Protein AF-A0A972LEG8-F1 (afdb_monomer_lite)

pLDDT: mean 88.41, std 12.07, range [41.72, 98.56]

Radius of gyration: 35.59 Å; chains: 1; bounding box: 112×46×93 Å

Secondary structure (DSSP, 8-state):
--TT-----EEEE-TTS-EEEEETTEE-GGG--SHHHHHHHHHHHHHIIIIIHHHHHHHHHHHHHHHHHHHTSB-TTS--S--SBPPP--EEEEE-SSEEEEEEEES-TTT-----EEEEESSSSEEEEEETTTTEEEEEEE--TT-EEEETTEEEEEEESSS---TT-EEEEESSTTTTTT--B---SGGG---BSSGGGTTT--HHHHHHHHHHHS-BGGGTB-HHHHHHHHHHHHHHHHHHHHHHHHHHHHHHHHHHHHHHHHHS--HHHHHHHHHHHHHHHHHHHHHHHHHHHHHHHHHT-

Sequence (305 aa):
MDGERFKTLNTRVNSDGSVAVMYNNENIGLRLNRGRLAGLISSYNEIGDTVLKSLRKTIASLIKETNLQHQQGYGLDGNTGRDFFGGLDIYSVDYSDGASITSATITDLTQINLHEYEIRFTSSTDYEIYDMDTDSVIASGTYAPGGTIGFDGIEIVIDNDGGGPAKGDRFFISPIHNAIKNFSLNVSSTDEIAAASDSSSLPGDNTNALRIVDLYQNDVADLGGSYNDFYNAIISASGSMSRASKDKMDFEDKLLDEMKLRRESVSGVNLDEEAANLVRFQKAYEAGARLIKLTDELLEVIINL

Foldseek 3Di:
DPPPDDFDWDWDQDLLRQIFTDGPNDGCLVVCCDDDVVVVSVVRVLCSVFLVLLVLLLLLLLQLVQQVLQQLFAFLVRDHHDRFKDHFDKDKDWQFPWKDWPDKDQQDSVLALQFKWKWAAQALFKTFIATPVVRDTPDIDTDDAQDWDDDSRMTIHMHTPHHGGGHGIMMIIGRRNCSVVRIGGPDDDRRSRRQANDSVCPPPHRPSVVVSVVLQVFQDPSSRTHSVVSVVSSVVSVVVVVVVVVVVVVVVVVVVVVVVVVCCVVVPDPVVVVVVVVVVVVVVVVVVVVVVVVVVVVVVVVVVD

Structure (mmCIF, N/CA/C/O backbone):
data_AF-A0A972LEG8-F1
#
_entry.id   AF-A0A972LEG8-F1
#
loop_
_atom_site.group_PDB
_atom_site.id
_atom_site.type_symbol
_atom_site.label_atom_id
_atom_site.label_alt_id
_atom_site.label_comp_id
_atom_site.label_asym_id
_atom_site.label_entity_id
_atom_site.label_seq_id
_atom_site.pdbx_PDB_ins_code
_atom_site.Cartn_x
_atom_site.Cartn_y
_atom_site.Cartn_z
_atom_site.occupancy
_atom_site.B_iso_or_equiv
_atom_site.auth_seq_id
_atom_site.auth_comp_id
_atom_site.auth_asym_id
_atom_site.auth_atom_id
_atom_site.pdbx_PDB_model_num
ATOM 1 N N . MET A 1 1 ? -42.504 2.756 22.912 1.00 41.72 1 MET A N 1
ATOM 2 C CA . MET A 1 1 ? -41.900 2.899 21.573 1.00 41.72 1 MET A CA 1
ATOM 3 C C . MET A 1 1 ? -42.159 1.589 20.869 1.00 41.72 1 MET A C 1
ATOM 5 O O . MET A 1 1 ? -41.527 0.602 21.218 1.00 41.72 1 MET A O 1
ATOM 9 N N . ASP A 1 2 ? -43.162 1.567 19.998 1.00 42.00 2 ASP A N 1
ATOM 10 C CA . ASP A 1 2 ? -43.570 0.360 19.284 1.00 42.00 2 ASP A CA 1
ATOM 11 C C . ASP A 1 2 ? -42.464 -0.051 18.311 1.00 42.00 2 ASP A C 1
ATOM 13 O O . ASP A 1 2 ? -41.992 0.756 17.506 1.00 42.00 2 ASP A O 1
ATOM 17 N N . GLY A 1 3 ? -42.005 -1.296 18.439 1.00 48.12 3 GLY A N 1
ATOM 18 C CA . GLY A 1 3 ? -40.849 -1.873 17.747 1.00 48.12 3 GLY A CA 1
ATOM 19 C C . GLY A 1 3 ? -41.012 -2.073 16.236 1.00 48.12 3 GLY A C 1
ATOM 20 O O . GLY A 1 3 ? -40.327 -2.916 15.670 1.00 48.12 3 GLY A O 1
ATOM 21 N N . GLU A 1 4 ? -41.889 -1.317 15.573 1.00 50.66 4 GLU A N 1
ATOM 22 C CA . GLU A 1 4 ? -42.191 -1.445 14.138 1.00 50.66 4 GLU A CA 1
ATOM 23 C C . GLU A 1 4 ? -41.392 -0.490 13.236 1.00 50.66 4 GLU A C 1
ATOM 25 O O . GLU A 1 4 ? -41.516 -0.527 12.015 1.00 50.66 4 GLU A O 1
ATOM 30 N N . ARG A 1 5 ? -40.527 0.362 13.801 1.00 52.38 5 ARG A N 1
ATOM 31 C CA . ARG A 1 5 ? -39.613 1.211 13.019 1.00 52.38 5 ARG A CA 1
ATOM 32 C C . ARG A 1 5 ? -38.178 0.720 13.148 1.00 52.38 5 ARG A C 1
ATOM 34 O O . ARG A 1 5 ? -37.391 1.292 13.899 1.00 52.38 5 ARG A O 1
ATOM 41 N N . PHE A 1 6 ? -37.824 -0.311 12.388 1.00 53.84 6 PHE A N 1
ATOM 42 C CA . PHE A 1 6 ? -36.418 -0.599 12.121 1.00 53.84 6 PHE A CA 1
ATOM 43 C C . PHE A 1 6 ? -35.940 0.310 10.985 1.00 53.84 6 PHE A C 1
ATOM 45 O O . PHE A 1 6 ? -36.595 0.452 9.954 1.00 53.84 6 PHE A O 1
ATOM 52 N N . LYS A 1 7 ? -34.810 0.979 11.195 1.00 62.59 7 LYS A N 1
ATOM 53 C CA . LYS A 1 7 ? -34.104 1.706 10.142 1.00 62.59 7 LYS A CA 1
ATOM 54 C C . LYS A 1 7 ? -32.840 0.932 9.824 1.00 62.59 7 LYS A C 1
ATOM 56 O O . LYS A 1 7 ? -32.079 0.614 10.736 1.00 62.59 7 LYS A O 1
ATOM 61 N N . THR A 1 8 ? -32.651 0.608 8.554 1.00 64.06 8 THR A N 1
ATOM 62 C CA . THR A 1 8 ? -31.524 -0.202 8.100 1.00 64.06 8 THR A CA 1
ATOM 63 C C . THR A 1 8 ? -30.222 0.567 8.298 1.00 64.06 8 THR A C 1
ATOM 65 O O . THR A 1 8 ? -30.080 1.698 7.832 1.00 64.06 8 THR A O 1
ATOM 68 N N . LEU A 1 9 ? -29.289 -0.046 9.021 1.00 71.69 9 LEU A N 1
ATOM 69 C CA . LEU A 1 9 ? -27.894 0.367 9.028 1.00 71.69 9 LEU A CA 1
ATOM 70 C C . LEU A 1 9 ? -27.244 -0.191 7.767 1.00 71.69 9 LEU A C 1
ATOM 72 O O . LEU A 1 9 ? -27.366 -1.385 7.501 1.00 71.69 9 LEU A O 1
ATOM 76 N N . ASN A 1 10 ? -26.550 0.663 7.025 1.00 68.75 10 ASN A N 1
ATOM 77 C CA . ASN A 1 10 ? -25.771 0.249 5.864 1.00 68.75 10 ASN A CA 1
ATOM 78 C C . ASN A 1 10 ? -24.283 0.411 6.166 1.00 68.75 10 ASN A C 1
ATOM 80 O O . ASN A 1 10 ? -23.903 1.102 7.108 1.00 68.75 10 ASN A O 1
ATOM 84 N N . THR A 1 11 ? -23.430 -0.216 5.371 1.00 68.06 11 THR A N 1
ATOM 85 C CA . THR A 1 11 ? -21.976 -0.084 5.476 1.00 68.06 11 THR A CA 1
ATOM 86 C C . THR A 1 11 ? -21.423 0.613 4.241 1.00 68.06 11 THR A C 1
ATOM 88 O O . THR A 1 11 ? -21.891 0.349 3.135 1.00 68.06 11 THR A O 1
ATOM 91 N N . ARG A 1 12 ? -20.427 1.481 4.416 1.00 67.56 12 ARG A N 1
ATOM 92 C CA . ARG A 1 12 ? -19.662 2.111 3.334 1.00 67.56 12 ARG A CA 1
ATOM 93 C C . ARG A 1 12 ? -18.180 1.928 3.621 1.00 67.56 12 ARG A C 1
ATOM 95 O O . ARG A 1 12 ? -17.772 2.094 4.759 1.00 67.56 12 ARG A O 1
ATOM 102 N N . VAL A 1 13 ? -17.384 1.583 2.623 1.00 56.56 13 VAL A N 1
ATOM 103 C CA . VAL A 1 13 ? -15.925 1.525 2.781 1.00 56.56 13 VAL A CA 1
ATOM 104 C C . VAL A 1 13 ? -15.389 2.967 2.829 1.00 56.56 13 VAL A C 1
ATOM 106 O O . VAL A 1 13 ? -15.874 3.812 2.083 1.00 56.56 13 VAL A O 1
ATOM 109 N N . ASN A 1 14 ? -14.505 3.282 3.772 1.00 57.62 14 ASN A N 1
ATOM 110 C CA . ASN A 1 14 ? -13.816 4.567 3.918 1.00 57.62 14 ASN A CA 1
ATOM 111 C C . ASN A 1 14 ? -12.526 4.575 3.103 1.00 57.62 14 ASN A C 1
ATOM 113 O O . ASN A 1 14 ? -12.069 3.519 2.672 1.00 57.62 14 ASN A O 1
ATOM 117 N N . SER A 1 15 ? -11.924 5.760 2.956 1.00 44.78 15 SER A N 1
ATOM 118 C CA . SER A 1 15 ? -10.707 6.004 2.174 1.00 44.78 15 SER A CA 1
ATOM 119 C C . SER A 1 15 ? -9.567 5.033 2.465 1.00 44.78 15 SER A C 1
ATOM 121 O O . SER A 1 15 ? -8.895 4.646 1.535 1.00 44.78 15 SER A O 1
ATOM 123 N N . ASP A 1 16 ? -9.415 4.541 3.686 1.00 49.84 16 ASP A N 1
ATOM 124 C CA . ASP A 1 16 ? -8.401 3.559 4.109 1.00 49.84 16 ASP A CA 1
ATOM 125 C C . ASP A 1 16 ? -8.804 2.073 3.915 1.00 49.84 16 ASP A C 1
ATOM 127 O O . ASP A 1 16 ? -8.073 1.154 4.285 1.00 49.84 16 ASP A O 1
ATOM 131 N N . GLY A 1 17 ? -9.985 1.791 3.358 1.00 49.25 17 GLY A N 1
ATOM 132 C CA . GLY A 1 17 ? -10.543 0.439 3.273 1.00 49.25 17 GLY A CA 1
ATOM 133 C C . GLY A 1 17 ? -11.285 -0.027 4.535 1.00 49.25 17 GLY A C 1
ATOM 134 O O . GLY A 1 17 ? -11.809 -1.147 4.562 1.00 49.25 17 GLY A O 1
ATOM 135 N N . SER A 1 18 ? -11.377 0.806 5.576 1.00 59.56 18 SER A N 1
ATOM 136 C CA . SER A 1 18 ? -12.171 0.517 6.772 1.00 59.56 18 SER A CA 1
ATOM 137 C C . SER A 1 18 ? -13.671 0.604 6.481 1.00 59.56 18 SER A C 1
ATOM 139 O O . SER A 1 18 ? -14.111 1.290 5.565 1.00 59.56 18 SER A O 1
ATOM 141 N N . VAL A 1 19 ? -14.508 -0.096 7.247 1.00 62.16 19 VAL A N 1
ATOM 142 C CA . VAL A 1 19 ? -15.961 -0.088 7.021 1.00 62.16 19 VAL A CA 1
ATOM 143 C C . VAL A 1 19 ? -16.625 0.942 7.935 1.00 62.16 19 VAL A C 1
ATOM 145 O O . VAL A 1 19 ? -16.758 0.736 9.140 1.00 62.16 19 VAL A O 1
ATOM 148 N N . ALA A 1 20 ? -17.103 2.046 7.365 1.00 67.94 20 ALA A N 1
ATOM 149 C CA . ALA A 1 20 ? -18.019 2.962 8.029 1.00 67.94 20 ALA A CA 1
ATOM 150 C C . ALA A 1 20 ? -19.424 2.377 8.132 1.00 67.94 20 ALA A C 1
ATOM 152 O O . ALA A 1 20 ? -19.992 1.858 7.172 1.00 67.94 20 ALA A O 1
ATOM 153 N N . VAL A 1 21 ? -20.029 2.554 9.302 1.00 73.62 21 VAL A N 1
ATOM 154 C CA . VAL A 1 21 ? -21.454 2.303 9.502 1.00 73.62 21 VAL A CA 1
ATOM 155 C C . VAL A 1 21 ? -22.220 3.580 9.183 1.00 73.62 21 VAL A C 1
ATOM 157 O O . VAL A 1 21 ? -21.960 4.637 9.758 1.00 73.62 21 VAL A O 1
ATOM 160 N N . MET A 1 22 ? -23.180 3.466 8.276 1.00 75.50 22 MET A N 1
ATOM 161 C CA . MET A 1 22 ? -23.988 4.553 7.746 1.00 75.50 22 MET A CA 1
ATOM 162 C C . MET A 1 22 ? -25.419 4.479 8.284 1.00 75.50 22 MET A C 1
ATOM 164 O O . MET A 1 22 ? -26.045 3.416 8.309 1.00 75.50 22 MET A O 1
ATOM 168 N N . TYR A 1 23 ? -25.963 5.637 8.650 1.00 77.06 23 TYR A N 1
ATOM 169 C CA . TYR A 1 23 ? -27.371 5.835 8.985 1.00 77.06 23 TYR A CA 1
ATOM 170 C C . TYR A 1 23 ? -27.867 7.101 8.287 1.00 77.06 23 TYR A C 1
ATOM 172 O O . TYR A 1 23 ? -27.293 8.166 8.483 1.00 77.06 23 TYR A O 1
ATOM 180 N N . ASN A 1 24 ? -28.922 7.002 7.467 1.00 75.69 24 ASN A N 1
ATOM 181 C CA . ASN A 1 24 ? -29.433 8.124 6.663 1.00 75.69 24 ASN A CA 1
ATOM 182 C C . ASN A 1 24 ? -28.336 8.835 5.828 1.00 75.69 24 ASN A C 1
ATOM 184 O O . ASN A 1 24 ? -28.294 10.059 5.786 1.00 75.69 24 ASN A O 1
ATOM 188 N N . ASN A 1 25 ? -27.432 8.077 5.195 1.00 67.88 25 ASN A N 1
ATOM 189 C CA . ASN A 1 25 ? -26.250 8.592 4.481 1.00 67.88 25 ASN A CA 1
ATOM 190 C C . ASN A 1 25 ? -25.236 9.385 5.333 1.00 67.88 25 ASN A C 1
ATOM 192 O O . ASN A 1 25 ? -24.259 9.893 4.791 1.00 67.88 25 ASN A O 1
ATOM 196 N N . GLU A 1 26 ? -25.378 9.418 6.659 1.00 68.88 26 GLU A N 1
ATOM 197 C CA . GLU A 1 26 ? -24.351 9.932 7.566 1.00 68.88 26 GLU A CA 1
ATOM 198 C C . GLU A 1 26 ? -23.497 8.787 8.114 1.00 68.88 26 GLU A C 1
ATOM 200 O O . GLU A 1 26 ? -24.022 7.756 8.543 1.00 68.88 26 GLU A O 1
ATOM 205 N N . ASN A 1 27 ? -22.177 8.980 8.153 1.00 69.62 27 ASN A N 1
ATOM 206 C CA . ASN A 1 27 ? -21.285 8.075 8.868 1.00 69.62 27 ASN A CA 1
ATOM 207 C C . AS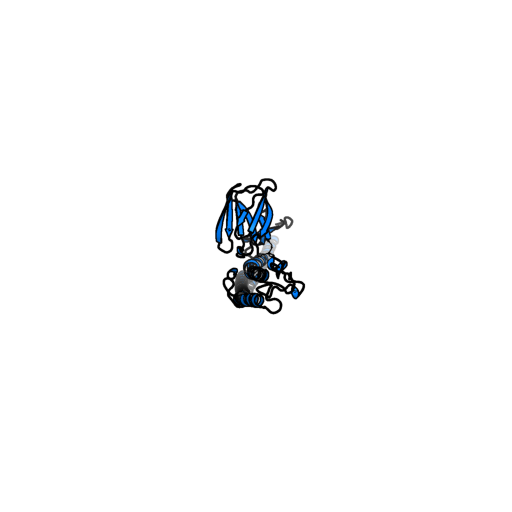N A 1 27 ? -21.515 8.240 10.375 1.00 69.62 27 ASN A C 1
ATOM 209 O O . ASN A 1 27 ? -21.247 9.294 10.954 1.00 69.62 27 ASN A O 1
ATOM 213 N N . ILE A 1 28 ? -22.014 7.184 11.013 1.00 71.50 28 ILE A N 1
ATOM 214 C CA . ILE A 1 28 ? -22.237 7.138 12.457 1.00 71.50 28 ILE A CA 1
ATOM 215 C C . ILE A 1 28 ? -21.174 6.325 13.192 1.00 71.50 28 ILE A C 1
ATOM 217 O O . ILE A 1 28 ? -21.276 6.194 14.407 1.00 71.50 28 ILE A O 1
ATOM 221 N N . GLY A 1 29 ? -20.144 5.816 12.509 1.00 63.59 29 GLY A N 1
ATOM 222 C CA . GLY A 1 29 ? -19.055 5.048 13.122 1.00 63.59 29 GLY A CA 1
ATOM 223 C C . GLY A 1 29 ? -18.423 5.773 14.314 1.00 63.59 29 GLY A C 1
ATOM 224 O O . GLY A 1 29 ? -18.293 5.195 15.385 1.00 63.59 29 GLY A O 1
ATOM 225 N N . LEU A 1 30 ? -18.180 7.083 14.190 1.00 58.19 30 LEU A N 1
ATOM 226 C CA . LEU A 1 30 ? -17.658 7.928 15.279 1.00 58.19 30 LEU A CA 1
ATOM 227 C C . LEU A 1 30 ? -18.666 8.175 16.418 1.00 58.19 30 LEU A C 1
ATOM 229 O O . LEU A 1 30 ? -18.289 8.552 17.527 1.00 58.19 30 LEU A O 1
ATOM 233 N N . ARG A 1 31 ? -19.964 7.979 16.156 1.00 67.75 31 ARG A N 1
ATOM 234 C CA . ARG A 1 31 ? -21.054 8.111 17.140 1.00 67.75 31 ARG A CA 1
ATOM 235 C C . ARG A 1 31 ? -21.341 6.779 17.840 1.00 67.75 31 ARG A C 1
ATOM 237 O O . ARG A 1 31 ? -21.913 6.772 18.929 1.00 67.75 31 ARG A O 1
ATOM 244 N N . LEU A 1 32 ? -20.923 5.664 17.241 1.00 70.25 32 LEU A N 1
ATOM 245 C CA . LEU A 1 32 ? -20.932 4.327 17.823 1.00 70.25 32 LEU A CA 1
ATOM 246 C C . LEU A 1 32 ? -19.671 4.148 18.673 1.00 70.25 32 LEU A C 1
ATOM 248 O O . LEU A 1 32 ? -18.731 3.470 18.286 1.00 70.25 32 LEU A O 1
ATOM 252 N N . ASN A 1 33 ? -19.654 4.771 19.850 1.00 70.31 33 ASN A N 1
ATOM 253 C CA . ASN A 1 33 ? -18.511 4.737 20.769 1.00 70.31 33 ASN A CA 1
ATOM 254 C C . ASN A 1 33 ? -18.683 3.755 21.941 1.00 70.31 33 ASN A C 1
ATOM 256 O O . ASN A 1 33 ? -17.833 3.696 22.828 1.00 70.31 33 ASN A O 1
ATOM 260 N N . ARG A 1 34 ? -19.794 3.009 21.985 1.00 71.88 34 ARG A N 1
ATOM 261 C CA . ARG A 1 34 ? -20.147 2.111 23.094 1.00 71.88 34 ARG A CA 1
ATOM 262 C C . ARG A 1 34 ? -20.746 0.796 22.613 1.00 71.88 34 ARG A C 1
ATOM 264 O O . ARG A 1 34 ? -21.349 0.707 21.544 1.00 71.88 34 ARG A O 1
ATOM 271 N N . GLY A 1 35 ? -20.636 -0.210 23.475 1.00 79.81 35 GLY A N 1
ATOM 272 C CA . GLY A 1 35 ? -21.187 -1.538 23.247 1.00 79.81 35 GLY A CA 1
ATOM 273 C C . GLY A 1 35 ? -20.361 -2.378 22.275 1.00 79.81 35 GLY A C 1
ATOM 274 O O . GLY A 1 35 ? -19.331 -1.960 21.748 1.00 79.81 35 GLY A O 1
ATOM 275 N N . ARG A 1 36 ? -20.835 -3.602 22.037 1.00 80.25 36 ARG A N 1
ATOM 276 C CA . ARG A 1 36 ? -20.106 -4.619 21.268 1.00 80.25 36 ARG A CA 1
ATOM 277 C C . ARG A 1 36 ? -19.810 -4.199 19.825 1.00 80.25 36 ARG A C 1
ATOM 279 O O . ARG A 1 36 ? -18.741 -4.513 19.323 1.00 80.25 36 ARG A O 1
ATOM 286 N N . LEU A 1 37 ? -20.732 -3.492 19.170 1.00 78.44 37 LEU A N 1
ATOM 287 C CA . LEU A 1 37 ? -20.553 -3.045 17.784 1.00 78.44 37 LEU A CA 1
ATOM 288 C C . LEU A 1 37 ? -19.406 -2.033 17.658 1.00 78.44 37 LEU A C 1
ATOM 290 O O . LEU A 1 37 ? -18.557 -2.191 16.791 1.00 78.44 37 LEU A O 1
ATOM 294 N N . ALA A 1 38 ? -19.346 -1.049 18.560 1.00 78.44 38 ALA A N 1
ATOM 295 C CA . ALA A 1 38 ? -18.249 -0.086 18.622 1.00 78.44 38 ALA A CA 1
ATOM 296 C C . ALA A 1 38 ? -16.897 -0.774 18.854 1.00 78.44 38 ALA A C 1
ATOM 298 O O . ALA A 1 38 ? -15.921 -0.461 18.180 1.00 78.44 38 ALA A O 1
ATOM 299 N N . GLY A 1 39 ? -16.858 -1.749 19.771 1.00 80.25 39 GLY A N 1
ATOM 300 C CA . GLY A 1 39 ? -15.659 -2.548 20.030 1.00 80.25 39 GLY A CA 1
ATOM 301 C C . GLY A 1 39 ? -15.188 -3.316 18.793 1.00 80.25 39 GLY A C 1
ATOM 302 O O . GLY A 1 39 ? -14.015 -3.251 18.454 1.00 80.25 39 GLY A O 1
ATOM 303 N N . LEU A 1 40 ? -16.106 -3.975 18.077 1.00 81.19 40 LEU A N 1
ATOM 304 C CA . LEU A 1 40 ? -15.779 -4.710 16.850 1.00 81.19 40 LEU A CA 1
ATOM 305 C C . LEU A 1 40 ? -15.250 -3.797 15.738 1.00 81.19 40 LEU A C 1
ATOM 307 O O . LEU A 1 40 ? -14.271 -4.155 15.092 1.00 81.19 40 LEU A O 1
ATOM 311 N N . ILE A 1 41 ? -15.867 -2.629 15.531 1.00 78.12 41 ILE A N 1
ATOM 312 C CA . ILE A 1 41 ? -15.409 -1.647 14.534 1.00 78.12 41 ILE A CA 1
ATOM 313 C C . ILE A 1 41 ? -14.018 -1.128 14.906 1.00 78.12 41 ILE A C 1
ATOM 315 O O . ILE A 1 41 ? -13.131 -1.106 14.061 1.00 78.12 41 ILE A O 1
ATOM 319 N N . SER A 1 42 ? -13.810 -0.769 16.177 1.00 80.00 42 SER A N 1
ATOM 320 C CA . SER A 1 42 ? -12.510 -0.304 16.668 1.00 80.00 42 SER A CA 1
ATOM 321 C C . SER A 1 42 ? -11.424 -1.353 16.449 1.00 80.00 42 SER A C 1
ATOM 323 O O . SER A 1 42 ? -10.374 -1.020 15.918 1.00 80.00 42 SER A O 1
ATOM 325 N N . SER A 1 43 ? -11.679 -2.617 16.807 1.00 83.12 43 SER A N 1
ATOM 326 C CA . SER A 1 43 ? -10.710 -3.696 16.602 1.00 83.12 43 SER A CA 1
ATOM 327 C C . SER A 1 43 ? -10.440 -3.960 15.123 1.00 83.12 43 SER A C 1
ATOM 329 O O . SER A 1 43 ? -9.296 -4.188 14.754 1.00 83.12 43 SER A O 1
ATOM 331 N N . TYR A 1 44 ? -11.472 -3.933 14.275 1.00 81.56 44 TYR A N 1
ATOM 332 C CA . TYR A 1 44 ? -11.308 -4.129 12.834 1.00 81.56 44 TYR A CA 1
ATOM 333 C C . TYR A 1 44 ? -10.416 -3.047 12.215 1.00 81.56 44 TYR A C 1
ATOM 335 O O . TYR A 1 44 ? -9.475 -3.383 11.499 1.00 81.56 44 TYR A O 1
ATOM 343 N N . ASN A 1 45 ? -10.673 -1.775 12.535 1.00 80.62 45 ASN A N 1
ATOM 344 C CA . ASN A 1 45 ? -9.884 -0.654 12.027 1.00 80.62 45 ASN A CA 1
ATOM 345 C C . ASN A 1 45 ? -8.453 -0.697 12.570 1.00 80.62 45 ASN A C 1
ATOM 347 O O . ASN A 1 45 ? -7.510 -0.666 11.796 1.00 80.62 45 ASN A O 1
ATOM 351 N N . GLU A 1 46 ? -8.278 -0.876 13.882 1.00 82.38 46 GLU A N 1
ATOM 352 C CA . GLU A 1 46 ? -6.948 -0.902 14.500 1.00 82.38 46 GLU A CA 1
ATOM 353 C C . GLU A 1 46 ? -6.077 -2.027 13.921 1.00 82.38 46 GLU A C 1
ATOM 355 O O . GLU A 1 46 ? -4.928 -1.784 13.554 1.00 82.38 46 GLU A O 1
ATOM 360 N N . ILE A 1 47 ? -6.635 -3.233 13.741 1.00 85.62 47 ILE A N 1
ATOM 361 C CA . ILE A 1 47 ? -5.940 -4.352 13.082 1.00 85.62 47 ILE A CA 1
ATOM 362 C C . ILE A 1 47 ? -5.605 -4.018 11.624 1.00 85.62 47 ILE A C 1
ATOM 364 O O . ILE A 1 47 ? -4.504 -4.336 11.165 1.00 85.62 47 ILE A O 1
ATOM 368 N N . GLY A 1 48 ? -6.553 -3.421 10.898 1.00 84.19 48 GLY A N 1
ATOM 369 C CA . GLY A 1 48 ? -6.387 -3.017 9.505 1.00 84.19 48 GLY A CA 1
ATOM 370 C C . GLY A 1 48 ? -5.238 -2.026 9.323 1.00 84.19 48 GLY A C 1
ATOM 371 O O . GLY A 1 48 ? -4.311 -2.291 8.555 1.00 84.19 48 GLY A O 1
ATOM 372 N N . ASP A 1 49 ? -5.276 -0.941 10.091 1.00 82.19 49 ASP A N 1
ATOM 373 C CA . ASP A 1 49 ? -4.423 0.237 9.922 1.00 82.19 49 ASP A CA 1
ATOM 374 C C . ASP A 1 49 ? -3.010 0.034 10.478 1.00 82.19 49 ASP A C 1
ATOM 376 O O . ASP A 1 49 ? -2.071 0.700 10.046 1.00 82.19 49 ASP A O 1
ATOM 380 N N . THR A 1 50 ? -2.827 -0.904 11.417 1.00 85.69 50 THR A N 1
ATOM 381 C CA . THR A 1 50 ? -1.498 -1.241 11.950 1.00 85.69 50 THR A CA 1
ATOM 382 C C . THR A 1 50 ? -0.985 -2.563 11.401 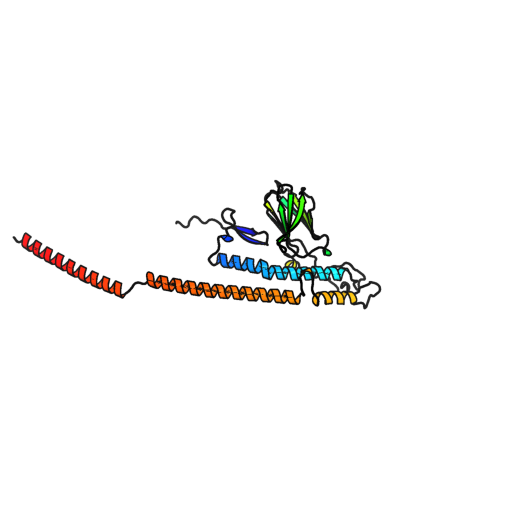1.00 85.69 50 THR A C 1
ATOM 384 O O . THR A 1 50 ? -0.159 -2.584 10.489 1.00 85.69 50 THR A O 1
ATOM 387 N N . VAL A 1 51 ? -1.452 -3.681 11.958 1.00 89.69 51 VAL A N 1
ATOM 388 C CA . VAL A 1 51 ? -0.883 -5.016 11.729 1.00 89.69 51 VAL A CA 1
ATOM 389 C C . VAL A 1 51 ? -0.991 -5.423 10.261 1.00 89.69 51 VAL A C 1
ATOM 391 O O . VAL A 1 51 ? -0.005 -5.868 9.670 1.00 89.69 51 VAL A O 1
ATOM 394 N N . LEU A 1 52 ? -2.171 -5.261 9.657 1.00 90.69 52 LEU A N 1
ATOM 395 C CA . LEU A 1 52 ? -2.400 -5.683 8.279 1.00 90.69 52 LEU A CA 1
ATOM 396 C C . LEU A 1 52 ? -1.726 -4.745 7.272 1.00 90.69 52 LEU A C 1
ATOM 398 O O . LEU A 1 52 ? -1.090 -5.245 6.343 1.00 90.69 52 LEU A O 1
ATOM 402 N N . LYS A 1 53 ? -1.815 -3.419 7.456 1.00 91.06 53 LYS A N 1
ATOM 403 C CA . LYS A 1 53 ? -1.082 -2.443 6.629 1.00 91.06 53 LYS A CA 1
ATOM 404 C C . LYS A 1 53 ? 0.421 -2.708 6.674 1.00 91.06 53 LYS A C 1
ATOM 406 O O . LYS A 1 53 ? 1.069 -2.748 5.631 1.00 91.06 53 LYS A O 1
ATOM 411 N N . SER A 1 54 ? 0.948 -2.999 7.861 1.00 92.00 54 SER A N 1
ATOM 412 C CA . SER A 1 54 ? 2.354 -3.356 8.031 1.00 92.00 54 SER A CA 1
ATOM 413 C C . SER A 1 54 ? 2.701 -4.601 7.212 1.00 92.00 54 SER A C 1
ATOM 415 O O . SER A 1 54 ? 3.575 -4.546 6.350 1.00 92.00 54 SER A O 1
ATOM 417 N N . LEU A 1 55 ? 1.978 -5.709 7.407 1.00 93.88 55 LEU A N 1
ATOM 418 C CA . LEU A 1 55 ? 2.234 -6.949 6.669 1.00 93.88 55 LEU A CA 1
ATOM 419 C C . LEU A 1 55 ? 2.134 -6.762 5.146 1.00 93.88 55 LEU A C 1
ATOM 421 O O . LEU A 1 55 ? 2.964 -7.287 4.404 1.00 93.88 55 LEU A O 1
ATOM 425 N N . ARG A 1 56 ? 1.148 -5.989 4.675 1.00 95.31 56 ARG A N 1
ATOM 426 C CA . ARG A 1 56 ? 1.006 -5.616 3.260 1.00 95.31 56 ARG A CA 1
ATOM 427 C C . ARG A 1 56 ? 2.248 -4.899 2.745 1.00 95.31 56 ARG A C 1
ATOM 429 O O . ARG A 1 56 ? 2.773 -5.304 1.714 1.00 95.31 56 ARG A O 1
ATOM 436 N N . LYS A 1 57 ? 2.748 -3.901 3.481 1.00 95.31 57 LYS A N 1
ATOM 437 C CA . LYS A 1 57 ? 3.963 -3.158 3.123 1.00 95.31 57 LYS A CA 1
ATOM 438 C C . LYS A 1 57 ? 5.198 -4.065 3.080 1.00 95.31 57 LYS A C 1
ATOM 440 O O . LYS A 1 57 ? 5.979 -3.963 2.140 1.00 95.31 57 LYS A O 1
ATOM 445 N N . THR A 1 58 ? 5.338 -5.014 4.013 1.00 94.69 58 THR A N 1
ATOM 446 C CA . THR A 1 58 ? 6.437 -6.003 3.988 1.00 94.69 58 THR A CA 1
ATOM 447 C C . THR A 1 58 ? 6.409 -6.861 2.731 1.00 94.69 58 THR A C 1
ATOM 449 O O . THR A 1 58 ? 7.431 -7.022 2.072 1.00 94.69 58 THR A O 1
ATOM 452 N N . ILE A 1 59 ? 5.243 -7.426 2.401 1.00 96.06 59 ILE A N 1
ATOM 453 C CA . ILE A 1 59 ? 5.097 -8.291 1.226 1.00 96.06 59 ILE A CA 1
ATOM 454 C C . ILE A 1 59 ? 5.258 -7.478 -0.059 1.00 96.06 59 ILE A C 1
ATOM 456 O O . ILE A 1 59 ? 5.891 -7.948 -0.998 1.00 96.06 59 ILE A O 1
ATOM 460 N N . ALA A 1 60 ? 4.758 -6.244 -0.098 1.00 97.44 60 ALA A N 1
ATOM 461 C CA . ALA A 1 60 ? 4.940 -5.377 -1.252 1.00 97.44 60 ALA A CA 1
ATOM 462 C C . ALA A 1 60 ? 6.417 -5.016 -1.476 1.00 97.44 60 ALA A C 1
ATOM 464 O O . ALA A 1 60 ? 6.894 -5.079 -2.607 1.00 97.44 60 ALA A O 1
ATOM 465 N N . SER A 1 61 ? 7.157 -4.728 -0.400 1.00 96.50 61 SER A N 1
ATOM 466 C CA . SER A 1 61 ? 8.604 -4.486 -0.445 1.00 96.50 61 SER A CA 1
ATOM 467 C C . SER A 1 61 ? 9.370 -5.725 -0.901 1.00 96.50 61 SER A C 1
ATOM 469 O O . SER A 1 61 ? 10.201 -5.638 -1.799 1.00 96.50 61 SER A O 1
ATOM 471 N N . LEU A 1 62 ? 9.001 -6.902 -0.391 1.00 95.81 62 LEU A N 1
ATOM 472 C CA . LEU A 1 62 ? 9.559 -8.178 -0.830 1.00 95.81 62 LEU A CA 1
ATOM 473 C C . LEU A 1 62 ? 9.394 -8.394 -2.340 1.00 95.81 62 LEU A C 1
ATOM 475 O O . LEU A 1 62 ? 10.360 -8.754 -3.015 1.00 95.81 62 LEU A O 1
ATOM 479 N N . ILE A 1 63 ? 8.179 -8.180 -2.859 1.00 97.38 63 ILE A N 1
ATOM 480 C CA . ILE A 1 63 ? 7.870 -8.282 -4.291 1.00 97.38 63 ILE A CA 1
ATOM 481 C C . ILE A 1 63 ? 8.721 -7.283 -5.075 1.00 97.38 63 ILE A C 1
ATOM 483 O O . ILE A 1 63 ? 9.439 -7.685 -5.989 1.00 97.38 63 ILE A O 1
ATOM 487 N N . LYS A 1 64 ? 8.663 -6.001 -4.692 1.00 97.19 64 LYS A N 1
ATOM 488 C CA . LYS A 1 64 ? 9.357 -4.900 -5.364 1.00 97.19 64 LYS A CA 1
ATOM 489 C C . LYS A 1 64 ? 10.860 -5.155 -5.446 1.00 97.19 64 LYS A C 1
ATOM 491 O O . LYS A 1 64 ? 11.402 -5.230 -6.543 1.00 97.19 64 LYS A O 1
ATOM 496 N N . GLU A 1 65 ? 11.520 -5.315 -4.304 1.00 97.00 65 GLU A N 1
ATOM 497 C CA 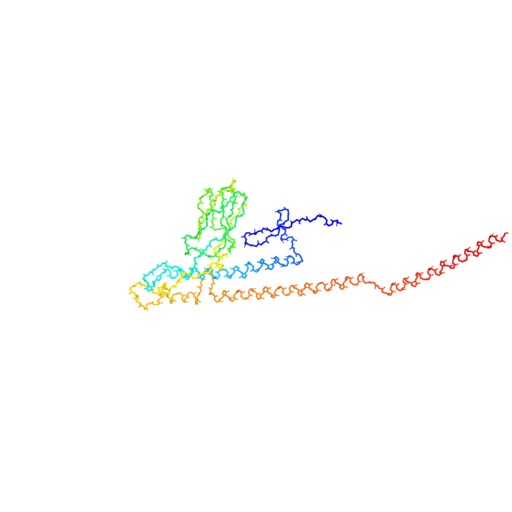. GLU A 1 65 ? 12.981 -5.392 -4.226 1.00 97.00 65 GLU A CA 1
ATOM 498 C C . GLU A 1 65 ? 13.517 -6.665 -4.888 1.00 97.00 65 GLU A C 1
ATOM 500 O O . GLU A 1 65 ? 14.498 -6.623 -5.634 1.00 97.00 65 GLU A O 1
ATOM 505 N N . THR A 1 66 ? 12.834 -7.801 -4.694 1.00 97.06 66 THR A N 1
ATOM 506 C CA . THR A 1 66 ? 13.237 -9.052 -5.350 1.00 97.06 66 THR A CA 1
ATOM 507 C C . THR A 1 66 ? 13.078 -8.945 -6.859 1.00 97.06 66 THR A C 1
ATOM 509 O O . THR A 1 66 ? 13.985 -9.349 -7.581 1.00 97.06 66 THR A O 1
ATOM 512 N N . ASN A 1 67 ? 11.969 -8.390 -7.355 1.00 97.56 67 ASN A N 1
ATOM 513 C CA . ASN A 1 67 ? 11.764 -8.224 -8.793 1.00 97.56 67 ASN A CA 1
ATOM 514 C C . ASN A 1 67 ? 12.786 -7.258 -9.392 1.00 97.56 67 ASN A C 1
ATOM 516 O O . ASN A 1 67 ? 13.443 -7.621 -10.365 1.00 97.56 67 ASN A O 1
ATOM 520 N N . LEU A 1 68 ? 13.005 -6.091 -8.777 1.00 97.12 68 LEU A N 1
ATOM 521 C CA . LEU A 1 68 ? 14.006 -5.124 -9.237 1.00 97.12 68 LEU A CA 1
ATOM 522 C C . LEU A 1 68 ? 15.412 -5.732 -9.311 1.00 97.12 68 LEU A C 1
ATOM 524 O O . LEU A 1 68 ? 16.138 -5.477 -10.273 1.00 97.12 68 LEU A O 1
ATOM 528 N N . GLN A 1 69 ? 15.809 -6.553 -8.334 1.00 97.44 69 GLN A N 1
ATOM 529 C CA . GLN A 1 69 ? 17.118 -7.208 -8.364 1.00 97.44 69 GLN A CA 1
ATOM 530 C C . GLN A 1 69 ? 17.158 -8.403 -9.327 1.00 97.44 69 GLN A C 1
ATOM 532 O O . GLN A 1 69 ? 18.158 -8.616 -10.014 1.00 97.44 69 GLN A O 1
ATOM 537 N N . HIS A 1 70 ? 16.085 -9.188 -9.414 1.00 98.06 70 HIS A N 1
ATOM 538 C CA . HIS A 1 70 ? 16.008 -10.350 -10.300 1.00 98.06 70 HIS A CA 1
ATOM 539 C C . HIS A 1 70 ? 16.013 -9.940 -11.778 1.00 98.06 70 HIS A C 1
ATOM 541 O O . HIS A 1 70 ? 16.727 -10.545 -12.576 1.00 98.06 70 HIS A O 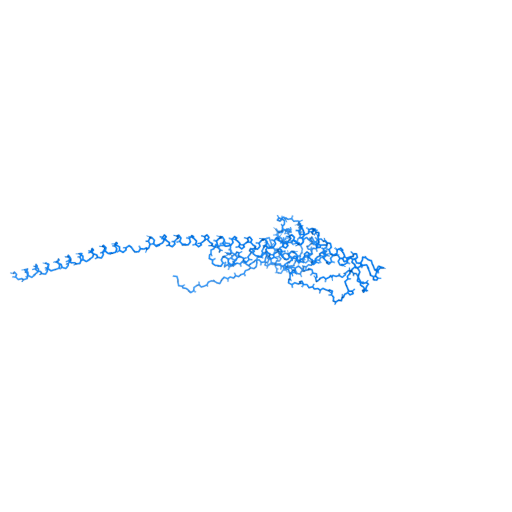1
ATOM 547 N N . GLN A 1 71 ? 15.317 -8.856 -12.133 1.00 97.69 71 GLN A N 1
ATOM 548 C CA . GLN A 1 71 ? 15.315 -8.294 -13.486 1.00 97.69 71 GLN A CA 1
ATOM 549 C C . GLN A 1 71 ? 16.717 -7.886 -13.974 1.00 97.69 71 GLN A C 1
ATOM 551 O O . GLN A 1 71 ? 16.956 -7.887 -15.178 1.00 97.69 71 GLN A O 1
ATOM 556 N N . GLN A 1 72 ? 17.650 -7.570 -13.068 1.00 97.38 72 GLN A N 1
ATOM 557 C CA . GLN A 1 72 ? 19.034 -7.205 -13.405 1.00 97.38 72 GLN A CA 1
ATOM 558 C C . GLN A 1 72 ? 19.950 -8.411 -13.674 1.00 97.38 72 GLN A C 1
ATOM 560 O O . GLN A 1 72 ? 21.085 -8.223 -14.112 1.00 97.38 72 GLN A O 1
ATOM 565 N N . GLY A 1 73 ? 19.504 -9.634 -13.373 1.00 98.00 73 GLY A N 1
ATOM 566 C CA . GLY A 1 73 ? 20.302 -10.846 -13.547 1.00 98.00 73 GLY A CA 1
ATOM 567 C C . GLY A 1 73 ? 20.016 -11.594 -14.847 1.00 98.00 73 GLY A C 1
ATOM 568 O O . GLY A 1 73 ? 19.123 -11.233 -15.615 1.00 98.00 73 GLY A O 1
ATOM 569 N N . TYR A 1 74 ? 20.737 -12.696 -15.050 1.00 98.25 74 TYR A N 1
ATOM 570 C CA . TYR A 1 74 ? 20.538 -13.628 -16.162 1.00 98.25 74 TYR A CA 1
ATOM 571 C C . TYR A 1 74 ? 20.265 -15.048 -15.659 1.00 98.25 74 TYR A C 1
ATOM 573 O O . TYR A 1 74 ? 20.957 -15.537 -14.758 1.00 98.25 74 TYR A O 1
ATOM 581 N N . GLY A 1 75 ? 19.245 -15.694 -16.232 1.00 97.31 75 GLY A N 1
ATOM 582 C CA . GLY A 1 75 ? 18.918 -17.104 -15.998 1.00 97.31 75 GLY A CA 1
ATOM 583 C C . GLY A 1 75 ? 19.800 -18.050 -16.812 1.00 97.31 75 GLY A C 1
ATOM 584 O O . GLY A 1 75 ? 20.453 -17.632 -17.766 1.00 97.31 75 GLY A O 1
ATOM 585 N N . LEU A 1 76 ? 19.807 -19.346 -16.479 1.00 97.19 76 LEU A N 1
ATOM 586 C CA . LEU A 1 76 ? 20.484 -20.376 -17.290 1.00 97.19 76 LEU A CA 1
ATOM 587 C C . LEU A 1 76 ? 19.863 -20.517 -18.688 1.00 97.19 76 LEU A C 1
ATOM 589 O O . LEU A 1 76 ? 20.528 -20.984 -19.611 1.00 97.19 76 LEU A O 1
ATOM 593 N N . ASP A 1 77 ? 18.613 -20.077 -18.847 1.00 95.44 77 ASP A N 1
ATOM 594 C CA . ASP A 1 77 ? 17.936 -19.922 -20.136 1.00 95.44 77 ASP A CA 1
ATOM 595 C C . ASP A 1 77 ? 18.490 -18.757 -20.988 1.00 95.44 77 ASP A C 1
ATOM 597 O O . ASP A 1 77 ? 18.085 -18.589 -22.139 1.00 95.44 77 ASP A O 1
ATOM 601 N N . GLY A 1 78 ? 19.421 -17.966 -20.441 1.00 94.50 78 GLY A N 1
ATOM 602 C CA . GLY A 1 78 ? 20.042 -16.806 -21.076 1.00 94.50 78 GLY A CA 1
ATOM 603 C C . GLY A 1 78 ? 19.185 -15.538 -21.053 1.00 94.50 78 GLY A C 1
ATOM 604 O O . GLY A 1 78 ? 19.625 -14.510 -21.571 1.00 94.50 78 GLY A O 1
ATOM 605 N N . ASN A 1 79 ? 17.986 -15.580 -20.463 1.00 95.38 79 ASN A N 1
ATOM 606 C CA . ASN A 1 79 ? 17.066 -14.445 -20.426 1.00 95.38 79 ASN A CA 1
ATOM 607 C C . ASN A 1 79 ? 17.323 -13.540 -19.208 1.00 95.38 79 ASN A C 1
ATOM 609 O O . ASN A 1 79 ? 17.834 -13.977 -18.177 1.00 95.38 79 ASN A O 1
ATOM 613 N N . THR A 1 80 ? 16.929 -12.271 -19.331 1.00 97.00 80 THR A N 1
ATOM 614 C CA . THR A 1 80 ? 17.013 -11.225 -18.295 1.00 97.00 80 THR A CA 1
ATOM 615 C C . THR A 1 80 ? 15.704 -10.424 -18.244 1.00 97.00 80 THR A C 1
ATOM 617 O O . THR A 1 80 ? 14.822 -10.643 -19.077 1.00 97.00 80 THR A O 1
ATOM 620 N N . GLY A 1 81 ? 15.545 -9.516 -17.276 1.00 96.38 81 GLY A N 1
ATOM 621 C CA . GLY A 1 81 ? 14.365 -8.648 -17.170 1.00 96.38 81 GLY A CA 1
ATOM 622 C C . GLY A 1 81 ? 13.079 -9.355 -16.729 1.00 96.38 81 GLY A C 1
ATOM 623 O O . GLY A 1 81 ? 11.992 -8.811 -16.900 1.00 96.38 81 GLY A O 1
ATOM 624 N N . ARG A 1 82 ? 13.177 -10.573 -16.181 1.00 95.69 82 ARG A N 1
ATOM 625 C CA . ARG A 1 82 ? 12.028 -11.348 -15.691 1.00 95.69 82 ARG A CA 1
ATOM 626 C C . ARG A 1 82 ? 11.739 -11.013 -14.227 1.00 95.69 82 ARG A C 1
ATOM 628 O O . ARG A 1 82 ? 12.658 -10.992 -13.413 1.00 95.69 82 ARG A O 1
ATOM 635 N N . ASP A 1 83 ? 10.467 -10.865 -13.881 1.00 97.50 83 ASP A N 1
ATOM 636 C CA . ASP A 1 83 ? 10.016 -10.802 -12.488 1.00 97.50 83 ASP A CA 1
ATOM 637 C C . ASP A 1 83 ? 10.092 -12.165 -11.794 1.00 97.50 83 ASP A C 1
ATOM 639 O O . ASP A 1 83 ? 9.685 -13.179 -12.367 1.00 97.50 83 ASP A O 1
ATOM 643 N N . PHE A 1 84 ? 10.558 -12.187 -10.543 1.00 97.94 84 PHE A N 1
ATOM 644 C CA . PHE A 1 84 ? 10.579 -13.400 -9.723 1.00 97.94 84 PHE A CA 1
ATOM 645 C C . PHE A 1 84 ? 9.196 -13.706 -9.133 1.00 97.94 84 PHE A C 1
ATOM 647 O O . PHE A 1 84 ? 8.720 -14.843 -9.193 1.00 97.94 84 PHE A O 1
ATOM 654 N N . PHE A 1 85 ? 8.533 -12.682 -8.596 1.00 98.25 85 PHE A N 1
ATOM 655 C CA . PHE A 1 85 ? 7.167 -12.718 -8.080 1.00 98.25 85 PHE A CA 1
ATOM 656 C C . PHE A 1 85 ? 6.199 -12.024 -9.038 1.00 98.25 85 PHE A C 1
ATOM 658 O O . PHE A 1 85 ? 6.606 -11.168 -9.817 1.00 98.25 85 PHE A O 1
ATOM 665 N N . GLY A 1 86 ? 4.905 -12.341 -8.954 1.00 97.19 86 GLY A N 1
ATOM 666 C CA . GLY A 1 86 ? 3.875 -11.530 -9.605 1.00 97.19 86 GLY A CA 1
ATOM 667 C C . GLY A 1 86 ? 4.002 -10.057 -9.194 1.00 97.19 86 GLY A C 1
ATOM 668 O O . GLY A 1 86 ? 4.264 -9.765 -8.026 1.00 97.19 86 GLY A O 1
ATOM 669 N N . GLY A 1 87 ? 3.868 -9.145 -10.159 1.00 94.94 87 GLY A N 1
ATOM 670 C CA . GLY A 1 87 ? 4.023 -7.708 -9.931 1.00 94.94 87 GLY A CA 1
ATOM 671 C C . GLY A 1 87 ? 2.964 -7.118 -8.994 1.00 94.94 87 GLY A C 1
ATOM 672 O O . GLY A 1 87 ? 1.912 -7.715 -8.757 1.00 94.94 87 GLY A O 1
ATOM 673 N N . LEU A 1 88 ? 3.251 -5.924 -8.474 1.00 97.12 88 LEU A N 1
ATOM 674 C CA . LEU A 1 88 ? 2.285 -5.147 -7.698 1.00 97.12 88 LEU A CA 1
ATOM 675 C C . LEU A 1 88 ? 1.167 -4.613 -8.602 1.00 97.12 88 LEU A C 1
ATOM 677 O O . LEU A 1 88 ? 1.403 -4.241 -9.751 1.00 97.12 88 LEU A O 1
ATOM 681 N N . ASP A 1 89 ? -0.041 -4.539 -8.056 1.00 95.44 89 ASP A N 1
ATOM 682 C CA . ASP A 1 89 ? -1.199 -3.897 -8.668 1.00 95.44 89 ASP A CA 1
ATOM 683 C C . ASP A 1 89 ? -1.689 -2.725 -7.813 1.00 95.44 89 ASP A C 1
ATOM 685 O O . ASP A 1 89 ? -1.481 -2.679 -6.598 1.00 95.44 89 ASP A O 1
ATOM 689 N N . ILE A 1 90 ? -2.365 -1.772 -8.454 1.00 97.56 90 ILE A N 1
ATOM 690 C CA . ILE A 1 90 ? -3.004 -0.666 -7.748 1.00 97.56 90 ILE A CA 1
ATOM 691 C C . ILE A 1 90 ? -4.408 -1.084 -7.323 1.00 97.56 90 ILE A C 1
ATOM 693 O O . ILE A 1 90 ? -5.263 -1.399 -8.150 1.00 97.56 90 ILE A O 1
ATOM 697 N N . TYR A 1 91 ? -4.658 -1.030 -6.019 1.00 96.06 91 TYR A N 1
ATOM 698 C CA . TYR A 1 91 ? -6.007 -1.014 -5.477 1.00 96.06 91 TYR A CA 1
ATOM 699 C C . TYR A 1 91 ? -6.495 0.429 -5.385 1.00 96.06 91 TYR A C 1
ATOM 701 O O . TYR A 1 91 ? -5.782 1.288 -4.862 1.00 96.06 91 TYR A O 1
ATOM 709 N N . SER A 1 92 ? -7.718 0.686 -5.840 1.00 95.06 92 SER A N 1
ATOM 710 C CA . SER A 1 92 ? -8.334 2.002 -5.729 1.00 95.06 92 SER A CA 1
ATOM 711 C C . SER A 1 92 ? -9.771 1.945 -5.232 1.00 95.06 92 SER A C 1
ATOM 713 O O . SER A 1 92 ? -10.465 0.934 -5.368 1.00 95.06 92 SER A O 1
ATOM 715 N N . VAL A 1 93 ? -10.210 3.051 -4.631 1.00 91.06 93 VAL A N 1
ATOM 716 C CA . VAL A 1 93 ? -11.616 3.284 -4.290 1.00 91.06 93 VAL A CA 1
ATOM 717 C C . VAL A 1 93 ? -11.986 4.715 -4.641 1.00 91.06 93 VAL A C 1
ATOM 719 O O . VAL A 1 93 ? -11.299 5.658 -4.241 1.00 91.06 93 VAL A O 1
ATOM 722 N N . ASP A 1 94 ? -13.109 4.862 -5.331 1.00 92.12 94 ASP A N 1
ATOM 723 C CA . ASP A 1 94 ? -13.598 6.145 -5.815 1.00 92.12 94 ASP A CA 1
ATOM 724 C C . ASP A 1 94 ? -14.621 6.719 -4.824 1.00 92.12 94 ASP A C 1
ATOM 726 O O . ASP A 1 94 ? -15.619 6.079 -4.481 1.00 92.12 94 ASP A O 1
ATOM 730 N N . TYR A 1 95 ? -14.379 7.943 -4.356 1.00 91.50 95 TYR A N 1
ATOM 731 C CA . TYR A 1 95 ? -15.293 8.725 -3.519 1.00 91.50 95 TYR A CA 1
ATOM 732 C C . TYR A 1 95 ? -15.773 9.948 -4.291 1.00 91.50 95 TYR A C 1
ATOM 734 O O . TYR A 1 95 ? -15.506 11.091 -3.912 1.00 91.50 95 TYR A O 1
ATOM 742 N N . SER A 1 96 ? -16.486 9.679 -5.378 1.00 91.56 96 SER A N 1
ATOM 743 C CA . SER A 1 96 ? -17.149 10.667 -6.218 1.00 91.56 96 SER A CA 1
ATOM 744 C C . SER A 1 96 ? -18.477 10.095 -6.708 1.00 91.56 96 SER A C 1
ATOM 746 O O . SER A 1 96 ? -18.583 8.899 -6.973 1.00 91.56 96 SER A O 1
ATOM 748 N N . ASP A 1 97 ? -19.486 10.956 -6.827 1.00 90.38 97 ASP A N 1
ATOM 749 C CA . ASP A 1 97 ? -20.771 10.607 -7.448 1.00 90.38 97 ASP A CA 1
ATOM 750 C C . ASP A 1 97 ? -20.770 10.879 -8.969 1.00 90.38 97 ASP A C 1
ATOM 752 O O . ASP A 1 97 ? -21.761 10.591 -9.639 1.00 90.38 97 ASP A O 1
ATOM 756 N N . GLY A 1 98 ? -19.706 11.489 -9.513 1.00 93.25 98 GLY A N 1
ATOM 757 C CA . GLY A 1 98 ? -19.664 11.984 -10.895 1.00 93.25 98 GLY A CA 1
ATOM 758 C C . GLY A 1 98 ? -18.407 11.636 -11.692 1.00 93.25 98 GLY A C 1
ATOM 759 O O . GLY A 1 98 ? -18.355 11.957 -12.882 1.00 93.25 98 GLY A O 1
ATOM 760 N N . ALA A 1 99 ? -17.407 11.001 -11.084 1.00 95.94 99 ALA A N 1
ATOM 761 C CA . ALA A 1 99 ? -16.171 10.580 -11.735 1.00 95.94 99 ALA A CA 1
ATOM 762 C C . ALA A 1 99 ? -15.651 9.258 -11.159 1.00 95.94 99 ALA A C 1
ATOM 764 O O . ALA A 1 99 ? -15.891 8.940 -9.997 1.00 95.94 99 ALA A O 1
ATOM 765 N N . SER A 1 100 ? -14.923 8.498 -11.973 1.00 96.38 100 SER A N 1
ATOM 766 C CA . SER A 1 100 ? -14.350 7.205 -11.584 1.00 96.38 100 SER A CA 1
ATOM 767 C C . SER A 1 100 ? -12.939 7.023 -12.132 1.00 96.38 100 SER A C 1
ATOM 769 O O . SER A 1 100 ? -12.569 7.611 -13.156 1.00 96.38 100 SER A O 1
ATOM 771 N N . ILE A 1 101 ? -12.140 6.202 -11.449 1.00 97.12 101 ILE A N 1
ATOM 772 C CA . ILE A 1 101 ? -10.855 5.741 -11.972 1.00 97.12 101 ILE A CA 1
ATOM 773 C C . ILE A 1 101 ? -11.130 4.715 -13.072 1.00 97.12 101 ILE A C 1
ATOM 775 O O . ILE A 1 101 ? -11.716 3.659 -12.840 1.00 97.12 101 ILE A O 1
ATOM 779 N N . THR A 1 102 ? -10.661 5.008 -14.282 1.00 97.69 102 THR A N 1
ATOM 780 C CA . THR A 1 102 ? -10.787 4.120 -15.449 1.00 97.69 102 THR A CA 1
ATOM 781 C C . THR A 1 102 ? -9.505 3.345 -15.743 1.00 97.69 102 THR A C 1
ATOM 783 O O . THR A 1 102 ? -9.558 2.293 -16.380 1.00 97.69 102 THR A O 1
ATOM 786 N N . SER A 1 103 ? -8.358 3.825 -15.256 1.00 97.94 103 SER A N 1
ATOM 787 C CA . SER A 1 103 ? -7.075 3.121 -15.313 1.00 97.94 103 SER A CA 1
ATOM 788 C C . SER A 1 103 ? -6.223 3.460 -14.096 1.00 97.94 103 SER A C 1
ATOM 790 O O . SER A 1 103 ? -6.169 4.616 -13.680 1.00 97.94 103 SER A O 1
ATOM 792 N N . ALA A 1 104 ? -5.527 2.463 -13.557 1.00 97.75 104 ALA A N 1
ATOM 793 C CA . ALA A 1 104 ? -4.547 2.629 -12.495 1.00 97.75 104 ALA A CA 1
ATOM 794 C C . ALA A 1 104 ? -3.391 1.652 -12.714 1.00 97.75 104 ALA A C 1
ATOM 796 O O . ALA A 1 104 ? -3.585 0.435 -12.701 1.00 97.75 104 ALA A O 1
ATOM 797 N N . THR A 1 105 ? -2.194 2.179 -12.954 1.00 97.75 105 THR A N 1
ATOM 798 C CA . THR A 1 105 ? -1.036 1.379 -13.366 1.00 97.75 105 THR A CA 1
ATOM 799 C C . THR A 1 105 ? 0.235 1.839 -12.677 1.00 97.75 105 THR A C 1
ATOM 801 O O . THR A 1 105 ? 0.442 3.033 -12.484 1.00 97.75 105 THR A O 1
ATOM 804 N N . ILE A 1 106 ? 1.115 0.891 -12.367 1.00 97.81 106 ILE A N 1
ATOM 805 C CA . ILE A 1 106 ? 2.501 1.177 -11.991 1.00 97.81 106 ILE A CA 1
ATOM 806 C C . ILE A 1 106 ? 3.314 1.243 -13.284 1.00 97.81 106 ILE A C 1
ATOM 808 O O . ILE A 1 106 ? 3.377 0.260 -14.022 1.00 97.81 106 ILE A O 1
ATOM 812 N N . THR A 1 107 ? 3.904 2.399 -13.569 1.00 96.88 107 THR A N 1
ATOM 813 C CA . THR A 1 107 ? 4.721 2.644 -14.766 1.00 96.88 107 THR A CA 1
ATOM 814 C C . THR A 1 107 ? 6.214 2.558 -14.493 1.00 96.88 107 THR A C 1
ATOM 816 O O . THR A 1 107 ? 6.969 2.184 -15.389 1.00 96.88 107 THR A O 1
ATOM 819 N N . ASP A 1 108 ? 6.642 2.846 -13.262 1.00 96.00 108 ASP A N 1
ATOM 820 C CA . ASP A 1 108 ? 8.035 2.716 -12.844 1.00 96.00 108 ASP A CA 1
ATOM 821 C C . ASP A 1 108 ? 8.130 2.201 -11.404 1.00 96.00 108 ASP A C 1
ATOM 823 O O . ASP A 1 108 ? 7.976 2.941 -10.432 1.00 96.00 108 ASP A O 1
ATOM 827 N N . LEU A 1 109 ? 8.432 0.908 -11.272 1.00 95.44 109 LEU A N 1
ATOM 828 C CA . LEU A 1 109 ? 8.576 0.241 -9.980 1.00 95.44 109 LEU A CA 1
ATOM 829 C C . LEU A 1 109 ? 9.740 0.807 -9.141 1.00 95.44 109 LEU A C 1
ATOM 831 O O . LEU A 1 109 ? 9.719 0.677 -7.917 1.00 95.44 109 LEU A O 1
ATOM 835 N N . THR A 1 110 ? 10.733 1.459 -9.762 1.00 95.62 110 THR A N 1
ATOM 836 C CA . THR A 1 110 ? 11.865 2.075 -9.043 1.00 95.62 110 THR A CA 1
ATOM 837 C C . THR A 1 110 ? 11.477 3.355 -8.304 1.00 95.62 110 THR A C 1
ATOM 839 O O . THR A 1 110 ? 12.170 3.738 -7.365 1.00 95.62 110 THR A O 1
ATOM 842 N N . GLN A 1 111 ? 10.375 4.004 -8.701 1.00 95.50 111 GLN A N 1
ATOM 843 C CA . GLN A 1 111 ? 9.871 5.236 -8.080 1.00 95.50 111 GLN A CA 1
ATOM 844 C C . GLN A 1 111 ? 8.804 4.979 -7.004 1.00 95.50 111 GLN A C 1
ATOM 846 O O . GLN A 1 111 ? 8.483 5.884 -6.238 1.00 95.50 111 GLN A O 1
ATOM 851 N N . ILE A 1 112 ? 8.275 3.755 -6.916 1.00 95.69 112 ILE A N 1
ATOM 852 C CA . ILE A 1 112 ? 7.250 3.384 -5.934 1.00 95.69 112 ILE A CA 1
ATOM 853 C C . ILE A 1 112 ? 7.840 3.421 -4.522 1.00 95.69 112 ILE A C 1
ATOM 855 O O . ILE A 1 112 ? 8.792 2.701 -4.243 1.00 95.69 112 ILE A O 1
ATOM 859 N N . ASN A 1 113 ? 7.238 4.176 -3.603 1.00 93.31 113 ASN A N 1
ATOM 860 C CA . ASN A 1 113 ? 7.654 4.259 -2.189 1.00 93.31 113 ASN A CA 1
ATOM 861 C C . ASN A 1 113 ? 6.797 3.391 -1.231 1.00 93.31 113 ASN A C 1
ATOM 863 O O . ASN A 1 113 ? 6.987 3.411 -0.015 1.00 93.31 113 ASN A O 1
ATOM 867 N N . LEU A 1 114 ? 5.846 2.616 -1.773 1.00 95.75 114 LEU A N 1
ATOM 868 C CA . LEU A 1 114 ? 4.897 1.769 -1.032 1.00 95.75 114 LEU A CA 1
ATOM 869 C C . LEU A 1 114 ? 3.977 2.529 -0.056 1.00 95.75 114 LEU A C 1
ATOM 871 O O . LEU A 1 114 ? 3.500 1.939 0.919 1.00 95.75 114 LEU A O 1
ATOM 875 N N . HIS A 1 115 ? 3.737 3.817 -0.297 1.00 95.00 115 HIS A N 1
ATOM 876 C CA . HIS A 1 115 ? 2.778 4.628 0.452 1.00 95.00 115 HIS A CA 1
ATOM 877 C C . HIS A 1 115 ? 1.373 4.512 -0.133 1.00 95.00 115 HIS A C 1
ATOM 879 O O . HIS A 1 115 ? 1.176 4.034 -1.253 1.00 95.00 115 HIS A O 1
ATOM 885 N N . GLU A 1 116 ? 0.384 4.941 0.644 1.00 95.44 116 GLU A N 1
ATOM 886 C CA . GLU A 1 116 ? -0.993 5.080 0.185 1.00 95.44 116 GLU A CA 1
ATOM 887 C C . GLU A 1 116 ? -1.329 6.552 -0.047 1.00 95.44 116 GLU A C 1
ATOM 889 O O . GLU A 1 116 ? -0.857 7.437 0.667 1.00 95.44 116 GLU A O 1
ATOM 894 N N . TYR A 1 117 ? -2.163 6.817 -1.048 1.00 97.38 117 TYR A N 1
ATOM 895 C CA . TYR A 1 117 ? -2.427 8.169 -1.520 1.00 97.38 117 TYR A CA 1
ATOM 896 C C . TYR A 1 117 ? -3.914 8.456 -1.638 1.00 97.38 117 TYR A C 1
ATOM 898 O O . TYR A 1 117 ? -4.740 7.568 -1.859 1.00 97.38 117 TYR A O 1
ATOM 906 N N . GLU A 1 118 ? -4.240 9.741 -1.574 1.00 97.19 118 GLU A N 1
ATOM 907 C CA . GLU A 1 118 ? -5.562 10.258 -1.879 1.00 97.19 118 GLU A CA 1
ATOM 908 C C . GLU A 1 118 ? -5.455 11.410 -2.885 1.00 97.19 118 GLU A C 1
ATOM 910 O O . GLU A 1 118 ? -4.875 12.455 -2.585 1.00 97.19 118 GLU A O 1
ATOM 915 N N . ILE A 1 119 ? -6.039 11.249 -4.074 1.00 98.25 119 ILE A N 1
ATOM 916 C CA . ILE A 1 119 ? -6.257 12.369 -4.999 1.00 98.25 119 ILE A CA 1
ATOM 917 C C . ILE A 1 119 ? -7.489 13.122 -4.502 1.00 98.25 119 ILE A C 1
ATOM 919 O O . ILE A 1 119 ? -8.579 12.557 -4.460 1.00 98.25 119 ILE A O 1
ATOM 923 N N . ARG A 1 120 ? -7.326 14.386 -4.114 1.00 97.56 120 ARG A N 1
ATOM 924 C CA . ARG A 1 120 ? -8.367 15.254 -3.552 1.00 97.56 120 ARG A CA 1
ATOM 925 C C . ARG A 1 120 ? -8.702 16.371 -4.522 1.00 97.56 120 ARG A C 1
ATOM 927 O O . ARG A 1 120 ? -7.854 17.212 -4.804 1.00 97.56 120 ARG A O 1
ATOM 934 N N . PHE A 1 121 ? -9.946 16.442 -4.970 1.00 97.94 121 PHE A N 1
ATOM 935 C CA . PHE A 1 121 ? -10.405 17.546 -5.805 1.00 97.94 121 PHE A CA 1
ATOM 936 C C . PHE A 1 121 ? -10.693 18.790 -4.960 1.00 97.94 121 PHE A C 1
ATOM 938 O O . PHE A 1 121 ? -11.556 18.793 -4.075 1.00 97.94 121 PHE A O 1
ATOM 945 N N . THR A 1 122 ? -9.970 19.877 -5.229 1.00 97.88 122 THR A N 1
ATOM 946 C CA . THR A 1 122 ? -10.136 21.176 -4.552 1.00 97.88 122 THR A CA 1
ATOM 947 C C . THR A 1 122 ? -11.120 22.089 -5.291 1.00 97.88 122 THR A C 1
ATOM 949 O O . THR A 1 122 ? -11.699 23.003 -4.688 1.00 97.88 122 THR A O 1
ATOM 952 N N . SER A 1 123 ? -11.375 21.792 -6.566 1.00 97.50 123 SER A N 1
ATOM 953 C CA . SER A 1 123 ? -12.422 22.353 -7.425 1.00 97.50 123 SER A CA 1
ATOM 954 C C . SER A 1 123 ? -12.909 21.267 -8.404 1.00 97.50 123 SER A C 1
ATOM 956 O O . SER A 1 123 ? -12.509 20.116 -8.283 1.00 97.50 123 SER A O 1
ATOM 958 N N . SER A 1 124 ? -13.764 21.593 -9.379 1.00 95.94 124 SER A N 1
ATOM 959 C CA . SER A 1 124 ? -14.115 20.649 -10.458 1.00 95.94 124 SER A CA 1
ATOM 960 C C . SER A 1 124 ? -12.988 20.428 -11.478 1.00 95.94 124 SER A C 1
ATOM 962 O O . SER A 1 124 ? -13.110 19.594 -12.369 1.00 95.94 124 SER A O 1
ATOM 964 N N . THR A 1 125 ? -11.917 21.222 -11.404 1.00 96.25 125 THR A N 1
ATOM 965 C CA . THR A 1 125 ? -10.812 21.220 -12.373 1.00 96.25 125 THR A CA 1
ATOM 966 C C . THR A 1 125 ? -9.440 21.150 -11.724 1.00 96.25 125 THR A C 1
ATOM 968 O O . THR A 1 125 ? -8.464 21.063 -12.450 1.00 96.25 125 THR A O 1
ATOM 971 N N . ASP A 1 126 ? -9.335 21.188 -10.398 1.00 98.19 126 ASP A N 1
ATOM 972 C CA . ASP A 1 126 ? -8.061 21.200 -9.680 1.00 98.19 126 ASP A CA 1
ATOM 973 C C . ASP A 1 126 ? -8.044 20.088 -8.637 1.00 98.19 126 ASP A C 1
ATOM 975 O O . ASP A 1 126 ? -9.037 19.864 -7.934 1.00 98.19 126 ASP A O 1
ATOM 979 N N . TYR A 1 127 ? -6.900 19.420 -8.517 1.00 98.56 127 TYR A N 1
ATOM 980 C CA . TYR A 1 127 ? -6.680 18.361 -7.544 1.00 98.56 127 TYR A CA 1
ATOM 981 C C . TYR A 1 127 ? -5.329 18.503 -6.838 1.00 98.56 127 TYR A C 1
ATOM 983 O O . TYR A 1 127 ? -4.387 19.122 -7.338 1.00 98.56 127 TYR A O 1
ATOM 991 N N . GLU A 1 128 ? -5.238 17.878 -5.673 1.00 98.56 128 GLU A N 1
ATOM 992 C CA . GLU A 1 128 ? -4.021 17.671 -4.894 1.00 98.56 128 GLU A CA 1
ATOM 993 C C . GLU A 1 128 ? -3.831 16.171 -4.668 1.00 98.56 128 GLU A C 1
ATOM 995 O O . GLU A 1 128 ? -4.803 15.445 -4.478 1.00 98.56 128 GLU A O 1
ATOM 1000 N N . ILE A 1 129 ? -2.590 15.697 -4.682 1.00 98.50 129 ILE A N 1
ATOM 1001 C CA . ILE A 1 129 ? -2.230 14.325 -4.324 1.00 98.50 129 ILE A CA 1
ATOM 1002 C C . ILE A 1 129 ? -1.683 14.365 -2.905 1.00 98.50 129 ILE A C 1
ATOM 1004 O O . ILE A 1 129 ? -0.665 15.008 -2.633 1.00 98.50 129 ILE A O 1
ATOM 1008 N N . TYR A 1 130 ? -2.391 13.699 -2.005 1.00 97.69 130 TYR A N 1
ATOM 1009 C CA . TYR A 1 130 ? -2.054 13.600 -0.598 1.00 97.69 130 TYR A CA 1
ATOM 1010 C C . TYR A 1 130 ? -1.431 12.246 -0.293 1.00 97.69 130 TYR A C 1
ATOM 1012 O O . TYR A 1 130 ? -2.073 11.222 -0.506 1.00 97.69 130 TYR A O 1
ATOM 1020 N N . ASP A 1 131 ? -0.216 12.249 0.237 1.00 95.94 131 ASP A N 1
ATOM 1021 C CA . ASP A 1 131 ? 0.429 11.066 0.796 1.00 95.94 131 ASP A CA 1
ATOM 1022 C C . ASP A 1 131 ? -0.106 10.832 2.217 1.00 95.94 131 ASP A C 1
ATOM 1024 O O . ASP A 1 131 ? -0.010 11.700 3.093 1.00 95.94 131 ASP A O 1
ATOM 1028 N N . MET A 1 132 ? -0.732 9.674 2.425 1.00 92.12 132 MET A N 1
ATOM 1029 C CA . MET A 1 132 ? -1.378 9.299 3.684 1.00 92.12 132 MET A CA 1
ATOM 1030 C C . MET A 1 132 ? -0.395 8.755 4.722 1.00 92.12 132 MET A C 1
ATOM 1032 O O . MET A 1 132 ? -0.744 8.682 5.900 1.00 92.12 132 MET A O 1
ATOM 1036 N N . ASP A 1 133 ? 0.811 8.369 4.308 1.00 89.12 133 ASP A N 1
ATOM 1037 C CA . ASP A 1 133 ? 1.859 7.869 5.192 1.00 89.12 133 ASP A CA 1
ATOM 1038 C C . ASP A 1 133 ? 2.707 9.031 5.742 1.00 89.12 133 ASP A C 1
ATOM 1040 O O . ASP A 1 133 ? 3.106 8.998 6.909 1.00 89.12 133 ASP A O 1
ATOM 1044 N N . THR A 1 134 ? 2.931 10.090 4.951 1.00 91.94 134 THR A N 1
ATOM 1045 C CA . THR A 1 134 ? 3.663 11.300 5.392 1.00 91.94 134 THR A CA 1
ATOM 1046 C C . THR A 1 134 ? 2.770 12.464 5.823 1.00 91.94 134 THR A C 1
ATOM 1048 O O . THR A 1 134 ? 3.286 13.474 6.304 1.00 91.94 134 THR A O 1
ATOM 1051 N N . ASP A 1 135 ? 1.449 12.334 5.676 1.00 92.25 135 ASP A N 1
ATOM 1052 C CA . ASP A 1 135 ? 0.452 13.354 6.032 1.00 92.25 135 ASP A CA 1
ATOM 1053 C C . ASP A 1 135 ? 0.678 14.692 5.291 1.00 92.25 135 ASP A C 1
ATOM 1055 O O . ASP A 1 135 ? 0.582 15.781 5.862 1.00 92.25 135 ASP A O 1
ATOM 1059 N N . SER A 1 136 ? 1.025 14.625 3.999 1.00 94.56 136 SER A N 1
ATOM 1060 C CA . SER A 1 136 ? 1.435 15.803 3.220 1.00 94.56 136 SER A CA 1
ATOM 1061 C C . SER A 1 136 ? 0.947 15.790 1.773 1.00 94.56 136 SER A C 1
ATOM 1063 O O . SER A 1 136 ? 0.858 14.742 1.142 1.00 94.56 136 SER A O 1
ATOM 1065 N N . VAL A 1 137 ? 0.695 16.975 1.210 1.00 97.31 137 VAL A N 1
ATOM 1066 C CA . VAL A 1 137 ? 0.465 17.130 -0.235 1.00 97.31 137 VAL A CA 1
ATOM 1067 C C . VAL A 1 137 ? 1.804 17.040 -0.965 1.00 97.31 137 VAL A C 1
ATOM 1069 O O . VAL A 1 137 ? 2.699 17.842 -0.700 1.00 97.31 137 VAL A O 1
ATOM 1072 N N . ILE A 1 138 ? 1.926 16.088 -1.890 1.00 97.25 138 ILE A N 1
ATOM 1073 C CA . ILE A 1 138 ? 3.166 15.828 -2.642 1.00 97.25 138 ILE A CA 1
ATOM 1074 C C . ILE A 1 138 ? 3.135 16.397 -4.062 1.00 97.25 138 ILE A C 1
ATOM 1076 O O . ILE A 1 138 ? 4.176 16.693 -4.643 1.00 97.25 138 ILE A O 1
ATOM 1080 N N . ALA A 1 139 ? 1.939 16.591 -4.615 1.00 97.44 139 ALA A N 1
ATOM 1081 C CA . ALA A 1 139 ? 1.739 17.146 -5.944 1.00 97.44 139 ALA A CA 1
ATOM 1082 C C . ALA A 1 139 ? 0.350 17.780 -6.060 1.00 97.44 139 ALA A C 1
ATOM 1084 O O . ALA A 1 139 ? -0.558 17.495 -5.281 1.00 97.44 139 ALA A O 1
ATOM 1085 N N . SER A 1 140 ? 0.173 18.642 -7.053 1.00 97.88 140 SER A N 1
ATOM 1086 C CA . SER A 1 140 ? -1.122 19.199 -7.432 1.00 97.88 140 SER A CA 1
ATOM 1087 C C . SER A 1 140 ? -1.177 19.393 -8.939 1.00 97.88 140 SER A C 1
ATOM 1089 O O . SER A 1 140 ? -0.145 19.408 -9.616 1.00 97.88 140 SER A O 1
ATOM 1091 N N . GLY A 1 141 ? -2.384 19.503 -9.482 1.00 97.62 141 GLY A N 1
ATOM 1092 C CA . GLY A 1 141 ? -2.565 19.616 -10.919 1.00 97.62 141 GLY A CA 1
ATOM 1093 C C . GLY A 1 141 ? -3.967 20.031 -11.322 1.00 97.62 141 GLY A C 1
ATOM 1094 O O . GLY A 1 141 ? -4.872 20.164 -10.498 1.00 97.62 141 GLY A O 1
ATOM 1095 N N . THR A 1 142 ? -4.124 20.232 -12.626 1.00 97.69 142 THR A N 1
ATOM 1096 C CA . THR A 1 142 ? -5.416 20.498 -13.256 1.00 97.69 142 THR A CA 1
ATOM 1097 C C . THR A 1 142 ? -5.964 19.219 -13.866 1.00 97.69 142 THR A C 1
ATOM 1099 O O . THR A 1 142 ? -5.265 18.531 -14.609 1.00 97.69 142 THR A O 1
ATOM 1102 N N . TYR A 1 143 ? -7.223 18.924 -13.589 1.00 97.44 143 TYR A N 1
ATOM 1103 C CA . TYR A 1 143 ? -7.945 17.791 -14.126 1.00 97.44 143 TYR A CA 1
ATOM 1104 C C . TYR A 1 143 ? -8.421 18.038 -15.559 1.00 97.44 143 TYR A C 1
ATOM 1106 O O . TYR A 1 143 ? -9.016 19.072 -15.873 1.00 97.44 143 TYR A O 1
ATOM 1114 N N . ALA A 1 144 ? -8.216 17.033 -16.405 1.00 96.25 144 ALA A N 1
ATOM 1115 C CA . ALA A 1 144 ? -8.861 16.891 -17.699 1.00 96.25 144 ALA A CA 1
ATOM 1116 C C . ALA A 1 144 ? -9.448 15.469 -17.792 1.00 96.25 144 ALA A C 1
ATOM 1118 O O . ALA A 1 144 ? -8.725 14.522 -17.471 1.00 96.25 144 ALA A O 1
ATOM 1119 N N . PRO A 1 145 ? -10.708 15.291 -18.234 1.00 96.25 145 PRO A N 1
ATOM 1120 C CA . PRO A 1 145 ? -11.309 13.965 -18.380 1.00 96.25 145 PRO A CA 1
ATOM 1121 C C . PRO A 1 145 ? -10.479 13.042 -19.273 1.00 96.25 145 PRO A C 1
ATOM 1123 O O . PRO A 1 145 ? -10.073 13.439 -20.368 1.00 96.25 145 PRO A O 1
ATOM 1126 N N . GLY A 1 146 ? -10.190 11.835 -18.779 1.00 94.88 146 GLY A N 1
ATOM 1127 C CA . GLY A 1 146 ? -9.345 10.855 -19.468 1.00 94.88 146 GLY A CA 1
ATOM 1128 C C . GLY A 1 146 ? -7.852 11.213 -19.506 1.00 94.88 146 GLY A C 1
ATOM 1129 O O . GLY A 1 146 ? -7.067 10.493 -20.121 1.00 94.88 146 GLY A O 1
ATOM 1130 N N . GLY A 1 147 ? -7.445 12.316 -18.871 1.00 96.62 147 GLY A N 1
ATOM 1131 C CA . GLY A 1 147 ? -6.047 12.697 -18.715 1.00 96.62 147 GLY A CA 1
ATOM 1132 C C . GLY A 1 147 ? -5.336 11.865 -17.647 1.00 96.62 147 GLY A C 1
ATOM 1133 O O . GLY A 1 147 ? -5.947 11.422 -16.673 1.00 96.62 147 GLY A O 1
ATOM 1134 N N . THR A 1 148 ? -4.029 11.682 -17.823 1.00 97.19 148 THR A N 1
ATOM 1135 C CA . THR A 1 148 ? -3.185 10.958 -16.869 1.00 97.19 148 THR A CA 1
ATOM 1136 C C . THR A 1 148 ? -2.744 11.860 -15.720 1.00 97.19 148 THR A C 1
ATOM 1138 O O . THR A 1 148 ? -2.228 12.958 -15.932 1.00 97.19 148 THR A O 1
ATOM 1141 N N . ILE A 1 149 ? -2.890 11.352 -14.501 1.00 98.19 149 ILE A N 1
ATOM 1142 C CA . ILE A 1 149 ? -2.356 11.909 -13.264 1.00 98.19 149 ILE A CA 1
ATOM 1143 C C . ILE A 1 149 ? -1.204 10.999 -12.826 1.00 98.19 149 ILE A C 1
ATOM 1145 O O . ILE A 1 149 ? -1.438 9.868 -12.403 1.00 98.19 149 ILE A O 1
ATOM 1149 N N . GLY A 1 150 ? 0.032 11.481 -12.970 1.00 97.38 150 GLY A N 1
ATOM 1150 C CA . GLY A 1 150 ? 1.248 10.729 -12.647 1.00 97.38 150 GLY A CA 1
ATOM 1151 C C . GLY A 1 150 ? 1.929 11.213 -11.366 1.00 97.38 150 GLY A C 1
ATOM 1152 O O . GLY A 1 150 ? 2.072 12.421 -11.173 1.00 97.38 150 GLY A O 1
ATOM 1153 N N . PHE A 1 151 ? 2.355 10.286 -10.507 1.00 97.69 151 PHE A N 1
ATOM 1154 C CA . PHE A 1 151 ? 3.127 10.545 -9.283 1.00 97.69 151 PHE A CA 1
ATOM 1155 C C . PHE A 1 151 ? 3.803 9.256 -8.800 1.00 97.69 151 PHE A C 1
ATOM 1157 O O . PHE A 1 151 ? 3.220 8.190 -8.938 1.00 97.69 151 PHE A O 1
ATOM 1164 N N . ASP A 1 152 ? 5.022 9.335 -8.259 1.00 96.19 152 ASP A N 1
ATOM 1165 C CA . ASP A 1 152 ? 5.748 8.214 -7.625 1.00 96.19 152 ASP A CA 1
ATOM 1166 C C . ASP A 1 152 ? 5.735 6.881 -8.410 1.00 96.19 152 ASP A C 1
ATOM 1168 O O . ASP A 1 152 ? 5.606 5.799 -7.844 1.00 96.19 152 ASP A O 1
ATOM 1172 N N . GLY A 1 153 ? 5.842 6.943 -9.745 1.00 96.81 153 GLY A N 1
ATOM 1173 C CA . GLY A 1 153 ? 5.810 5.754 -10.612 1.00 96.81 153 GLY A CA 1
ATOM 1174 C C . GLY A 1 153 ? 4.422 5.139 -10.819 1.00 96.81 153 GLY A C 1
ATOM 1175 O O . GLY A 1 153 ? 4.318 4.035 -11.353 1.00 96.81 153 GLY A O 1
ATOM 1176 N N . ILE A 1 154 ? 3.363 5.836 -10.409 1.00 98.31 154 ILE A N 1
ATOM 1177 C CA . ILE A 1 154 ? 1.954 5.486 -10.592 1.00 98.31 154 ILE A CA 1
ATOM 1178 C C . ILE A 1 154 ? 1.340 6.429 -11.626 1.00 98.31 154 ILE A C 1
ATOM 1180 O O . ILE A 1 154 ? 1.566 7.638 -11.599 1.00 98.31 154 ILE A O 1
ATOM 1184 N N . GLU A 1 155 ? 0.517 5.875 -12.510 1.00 98.19 155 GLU A N 1
ATOM 1185 C CA . GLU A 1 155 ? -0.366 6.625 -13.399 1.00 98.19 155 GLU A CA 1
ATOM 1186 C C . GLU A 1 155 ? -1.823 6.250 -13.133 1.00 98.19 155 GLU A C 1
ATOM 1188 O O . GLU A 1 155 ? -2.205 5.078 -13.183 1.00 98.19 155 GLU A O 1
ATOM 1193 N N . ILE A 1 156 ? -2.641 7.268 -12.866 1.00 98.50 156 ILE A N 1
ATOM 1194 C CA . ILE A 1 156 ? -4.085 7.157 -12.674 1.00 98.50 156 ILE A CA 1
ATOM 1195 C C . ILE A 1 156 ? -4.791 7.924 -13.789 1.00 98.50 156 ILE A C 1
ATOM 1197 O O . ILE A 1 156 ? -4.411 9.047 -14.115 1.00 98.50 156 ILE A O 1
ATOM 1201 N N . VAL A 1 157 ? -5.851 7.347 -14.344 1.00 98.44 157 VAL A N 1
ATOM 1202 C CA . VAL A 1 157 ? -6.764 8.031 -15.262 1.00 98.44 157 VAL A CA 1
ATOM 1203 C C . VAL A 1 157 ? -8.131 8.106 -14.605 1.00 98.44 157 VAL A C 1
ATOM 1205 O O . VAL A 1 157 ? -8.712 7.079 -14.257 1.00 98.44 157 VAL A O 1
ATOM 1208 N N . ILE A 1 158 ? -8.640 9.327 -14.450 1.00 98.06 158 ILE A N 1
ATOM 1209 C CA . ILE A 1 158 ? -9.986 9.599 -13.939 1.00 98.06 158 ILE A CA 1
ATOM 1210 C C . ILE A 1 158 ? -10.833 10.131 -15.093 1.00 98.06 158 ILE A C 1
ATOM 1212 O O . ILE A 1 158 ? -10.435 11.071 -15.788 1.00 98.06 158 ILE A O 1
ATOM 1216 N N . ASP A 1 159 ? -12.018 9.564 -15.287 1.00 97.31 159 ASP A N 1
ATOM 1217 C CA . ASP A 1 159 ? -12.974 10.030 -16.293 1.00 97.31 159 ASP A CA 1
ATOM 1218 C C . ASP A 1 159 ? -14.317 10.398 -15.655 1.00 97.31 159 ASP A C 1
ATOM 1220 O O . ASP A 1 159 ? -14.626 10.017 -14.522 1.00 97.31 159 ASP A O 1
ATOM 1224 N N . ASN A 1 160 ? -15.105 11.176 -16.386 1.00 96.25 160 ASN A N 1
ATOM 1225 C CA . ASN A 1 160 ? -16.428 11.594 -15.961 1.00 96.25 160 ASN A CA 1
ATOM 1226 C C . ASN A 1 160 ? -17.403 10.412 -16.065 1.00 96.25 160 ASN A C 1
ATOM 1228 O O . ASN A 1 160 ? -17.656 9.903 -17.156 1.00 96.25 160 ASN A O 1
ATOM 1232 N N . ASP A 1 161 ? -18.041 10.056 -14.954 1.00 90.12 161 ASP A N 1
ATOM 1233 C CA . ASP A 1 161 ? -19.151 9.100 -14.892 1.00 90.12 161 ASP A CA 1
ATOM 1234 C C . ASP A 1 161 ? -20.453 9.854 -14.573 1.00 90.12 161 ASP A C 1
ATOM 1236 O O . ASP A 1 161 ? -21.024 9.782 -13.488 1.00 90.12 161 ASP A O 1
ATOM 1240 N N . GLY A 1 162 ? -20.866 10.706 -15.517 1.00 85.25 162 GLY A N 1
ATOM 1241 C CA . GLY A 1 162 ? -22.044 11.570 -15.404 1.00 85.25 162 GLY A CA 1
ATOM 1242 C C . GLY A 1 162 ? -21.697 13.058 -15.362 1.00 85.25 162 GLY A C 1
ATOM 1243 O O . GLY A 1 162 ? -21.853 13.747 -16.370 1.00 85.25 162 GLY A O 1
ATOM 1244 N N . GLY A 1 163 ? -21.267 13.564 -14.200 1.00 88.62 163 GLY A N 1
ATOM 1245 C CA . GLY A 1 163 ? -21.074 15.005 -13.944 1.00 88.62 163 GLY A CA 1
ATOM 1246 C C . GLY A 1 163 ? -19.624 15.500 -13.935 1.00 88.62 163 GLY A C 1
ATOM 1247 O O . GLY A 1 163 ? -19.398 16.709 -14.000 1.00 88.62 163 GLY A O 1
ATOM 1248 N N . GLY A 1 164 ? -18.663 14.579 -13.876 1.00 94.38 164 GLY A N 1
ATOM 1249 C CA . GLY A 1 164 ? -17.269 14.867 -13.563 1.00 94.38 164 GLY A CA 1
ATOM 1250 C C . GLY A 1 164 ? -17.020 15.086 -12.069 1.00 94.38 164 GLY A C 1
ATOM 1251 O O . GLY A 1 164 ? -17.961 15.072 -11.269 1.00 94.38 164 GLY A O 1
ATOM 1252 N N . PRO A 1 165 ? -15.750 15.265 -11.683 1.00 96.00 165 PRO A N 1
ATOM 1253 C CA . PRO A 1 165 ? -15.377 15.435 -10.293 1.00 96.00 165 PRO A CA 1
ATOM 1254 C C . PRO A 1 165 ? -15.818 16.803 -9.757 1.00 96.00 165 PRO A C 1
ATOM 1256 O O . PRO A 1 165 ? -15.807 17.820 -10.458 1.00 96.00 165 PRO A O 1
ATOM 1259 N N . ALA A 1 166 ? -16.186 16.833 -8.481 1.00 96.06 166 ALA A N 1
ATOM 1260 C CA . ALA A 1 166 ? -16.561 18.025 -7.737 1.00 96.06 166 ALA A CA 1
ATOM 1261 C C . ALA A 1 166 ? -15.580 18.301 -6.589 1.00 96.06 166 ALA A C 1
ATOM 1263 O O . ALA A 1 166 ? -14.840 17.433 -6.128 1.00 96.06 166 ALA A O 1
ATOM 1264 N N . LYS A 1 167 ? -15.599 19.536 -6.071 1.00 96.44 167 LYS A N 1
ATOM 1265 C CA . LYS A 1 167 ? -14.825 19.882 -4.874 1.00 96.44 167 LYS A CA 1
ATOM 1266 C C . LYS A 1 167 ? -15.205 18.959 -3.713 1.00 96.44 167 LYS A C 1
ATOM 1268 O O . LYS A 1 167 ? -16.361 18.943 -3.295 1.00 96.44 167 LYS A O 1
ATOM 1273 N N . GLY A 1 168 ? -14.203 18.319 -3.120 1.00 90.75 168 GLY A N 1
ATOM 1274 C CA . GLY A 1 168 ? -14.367 17.377 -2.015 1.00 90.75 168 GLY A CA 1
ATOM 1275 C C . GLY A 1 168 ? -14.413 15.913 -2.447 1.00 90.75 168 GLY A C 1
ATOM 1276 O O . GLY A 1 168 ? -14.366 15.052 -1.566 1.00 90.75 168 GLY A O 1
ATOM 1277 N N . ASP A 1 169 ? -14.447 15.635 -3.753 1.00 94.06 169 ASP A N 1
ATOM 1278 C CA . ASP A 1 169 ? -14.284 14.281 -4.276 1.00 94.06 169 ASP A CA 1
ATOM 1279 C C . ASP A 1 169 ? -12.870 13.777 -4.007 1.00 94.06 169 ASP A C 1
ATOM 1281 O O . ASP A 1 169 ? -11.894 14.542 -4.007 1.00 94.06 169 ASP A O 1
ATOM 1285 N N . ARG A 1 170 ? -12.770 12.477 -3.731 1.00 95.94 170 ARG A N 1
ATOM 1286 C CA . ARG A 1 170 ? -11.517 11.836 -3.336 1.00 95.94 170 ARG A CA 1
ATOM 1287 C C . ARG A 1 170 ? -11.360 10.497 -4.026 1.00 95.94 170 ARG A C 1
ATOM 1289 O O . ARG A 1 170 ? -12.338 9.794 -4.234 1.00 95.94 170 ARG A O 1
ATOM 1296 N N . PHE A 1 171 ? -10.132 10.121 -4.328 1.00 96.06 171 PHE A N 1
ATOM 1297 C CA . PHE A 1 171 ? -9.818 8.821 -4.906 1.00 96.06 171 PHE A CA 1
ATOM 1298 C C . PHE A 1 171 ? -8.668 8.229 -4.114 1.00 96.06 171 PHE A C 1
ATOM 1300 O O . PHE A 1 171 ? -7.614 8.853 -4.019 1.00 96.06 171 PHE A O 1
ATOM 1307 N N . PHE A 1 172 ? -8.891 7.067 -3.509 1.00 95.69 172 PHE A N 1
ATOM 1308 C CA . PHE A 1 172 ? -7.865 6.348 -2.764 1.00 95.69 172 PHE A CA 1
ATOM 1309 C C . PHE A 1 172 ? -7.056 5.459 -3.697 1.00 95.69 172 PHE A C 1
ATOM 1311 O O . PHE A 1 172 ? -7.634 4.781 -4.546 1.00 95.69 172 PHE A O 1
ATOM 1318 N N . ILE A 1 173 ? -5.738 5.457 -3.520 1.00 97.62 173 ILE A N 1
ATOM 1319 C CA . ILE A 1 173 ? -4.776 4.682 -4.299 1.00 97.62 173 ILE A CA 1
ATOM 1320 C C . ILE A 1 173 ? -3.847 3.960 -3.321 1.00 97.62 173 ILE A C 1
ATOM 1322 O O . ILE A 1 173 ? -3.206 4.593 -2.485 1.00 97.62 173 ILE A O 1
ATOM 1326 N N . SER A 1 174 ? -3.728 2.640 -3.453 1.00 96.62 174 SER A N 1
ATOM 1327 C CA . SER A 1 174 ? -2.814 1.830 -2.647 1.00 96.62 174 SER A CA 1
ATOM 1328 C C . SER A 1 174 ? -2.075 0.801 -3.510 1.00 96.62 174 SER A C 1
ATOM 1330 O O . SER A 1 174 ? -2.714 -0.111 -4.045 1.00 96.62 174 SER A O 1
ATOM 1332 N N . PRO A 1 175 ? -0.734 0.887 -3.617 1.00 97.06 175 PRO A N 1
ATOM 1333 C CA . PRO A 1 175 ? 0.096 -0.126 -4.269 1.00 97.06 175 PRO A CA 1
ATOM 1334 C C . PRO A 1 175 ? 0.355 -1.351 -3.373 1.00 97.06 175 PRO A C 1
ATOM 1336 O O . PRO A 1 175 ? 0.967 -2.322 -3.811 1.00 97.06 175 PRO A O 1
ATOM 1339 N N . ILE A 1 176 ? -0.076 -1.320 -2.103 1.00 96.25 176 ILE A N 1
ATOM 1340 C CA . ILE A 1 176 ? 0.203 -2.380 -1.121 1.00 96.25 176 ILE A CA 1
ATOM 1341 C C . ILE A 1 176 ? -1.029 -3.215 -0.757 1.00 96.25 176 ILE A C 1
ATOM 1343 O O . ILE A 1 176 ? -0.887 -4.338 -0.269 1.00 96.25 176 ILE A O 1
ATOM 1347 N N . HIS A 1 177 ? -2.248 -2.705 -0.974 1.00 94.06 177 HIS A N 1
ATOM 1348 C CA . HIS A 1 177 ? -3.479 -3.317 -0.455 1.00 94.06 177 HIS A CA 1
ATOM 1349 C C . HIS A 1 177 ? -3.648 -4.786 -0.870 1.00 94.06 177 HIS A C 1
ATOM 1351 O O . HIS A 1 177 ? -4.012 -5.639 -0.048 1.00 94.06 177 HIS A O 1
ATOM 1357 N N . ASN A 1 178 ? -3.362 -5.072 -2.141 1.00 95.06 178 ASN A N 1
ATOM 1358 C CA . ASN A 1 178 ? -3.511 -6.387 -2.752 1.00 95.06 178 ASN A CA 1
ATOM 1359 C C . ASN A 1 178 ? -2.233 -7.237 -2.699 1.00 95.06 178 ASN A C 1
ATOM 1361 O O . ASN A 1 178 ? -2.289 -8.407 -3.077 1.00 95.06 178 ASN A O 1
ATOM 1365 N N . ALA A 1 179 ? -1.121 -6.717 -2.160 1.00 96.06 179 ALA A N 1
ATOM 1366 C CA . ALA A 1 179 ? 0.180 -7.388 -2.188 1.00 96.06 179 ALA A CA 1
ATOM 1367 C C . ALA A 1 179 ? 0.130 -8.807 -1.603 1.00 96.06 179 ALA A C 1
ATOM 1369 O O . ALA A 1 179 ? 0.670 -9.734 -2.190 1.00 96.06 179 ALA A O 1
ATOM 1370 N N . ILE A 1 180 ? -0.586 -9.009 -0.489 1.00 94.50 180 ILE A N 1
ATOM 1371 C CA . ILE A 1 180 ? -0.765 -10.343 0.116 1.00 94.50 180 ILE A CA 1
ATOM 1372 C C . ILE A 1 180 ? -1.662 -11.233 -0.753 1.00 94.50 180 ILE A C 1
ATOM 1374 O O . ILE A 1 180 ? -1.379 -12.412 -0.940 1.00 94.50 180 ILE A O 1
ATOM 1378 N N . LYS A 1 181 ? -2.769 -10.680 -1.259 1.00 94.25 181 LYS A N 1
ATOM 1379 C CA . LYS A 1 181 ? -3.791 -11.427 -2.006 1.00 94.25 181 LYS A CA 1
ATOM 1380 C C . LYS A 1 181 ? -3.246 -11.956 -3.333 1.00 94.25 181 LYS A C 1
ATOM 1382 O O . LYS A 1 181 ? -3.591 -13.068 -3.723 1.00 94.25 181 LYS A O 1
ATOM 1387 N N . ASN A 1 182 ? -2.420 -11.156 -3.999 1.00 94.81 182 ASN A N 1
ATOM 1388 C CA . ASN A 1 182 ? -1.881 -11.442 -5.324 1.00 94.81 182 ASN A CA 1
ATOM 1389 C C . ASN A 1 182 ? -0.452 -12.010 -5.276 1.00 94.81 182 ASN A C 1
ATOM 1391 O O . ASN A 1 182 ? 0.134 -12.286 -6.326 1.00 94.81 182 ASN A O 1
ATOM 1395 N N . PHE A 1 183 ? 0.105 -12.221 -4.076 1.00 97.50 183 PHE A N 1
ATOM 1396 C CA . PHE A 1 183 ? 1.447 -12.766 -3.923 1.00 97.50 183 PHE A CA 1
ATOM 1397 C C . PHE A 1 183 ? 1.552 -14.138 -4.590 1.00 97.50 183 PHE A C 1
ATOM 1399 O O . PHE A 1 183 ? 0.842 -15.085 -4.246 1.00 97.50 183 PHE A O 1
ATOM 1406 N N . SER A 1 184 ? 2.440 -14.237 -5.571 1.00 97.56 184 SER A N 1
ATOM 1407 C CA . SER A 1 184 ? 2.593 -15.420 -6.409 1.00 97.56 184 SER A CA 1
ATOM 1408 C C . SER A 1 184 ? 4.015 -15.506 -6.946 1.00 97.56 184 SER A C 1
ATOM 1410 O O . SER A 1 184 ? 4.698 -14.494 -7.081 1.00 97.56 184 SER A O 1
ATOM 1412 N N . LEU A 1 185 ? 4.472 -16.723 -7.236 1.00 97.69 185 LEU A N 1
ATOM 1413 C CA . LEU A 1 185 ? 5.747 -16.962 -7.905 1.00 97.69 185 LEU A CA 1
ATOM 1414 C C . LEU A 1 185 ? 5.532 -16.896 -9.421 1.00 97.69 185 LEU A C 1
ATOM 1416 O O . LEU A 1 185 ? 4.630 -17.556 -9.936 1.00 97.69 185 LEU A O 1
ATOM 1420 N N . ASN A 1 186 ? 6.359 -16.121 -10.116 1.00 96.69 186 ASN A N 1
ATOM 1421 C CA . ASN A 1 186 ? 6.303 -15.966 -11.570 1.00 96.69 186 ASN A CA 1
ATOM 1422 C C . ASN A 1 186 ? 7.342 -16.842 -12.297 1.00 96.69 186 ASN A C 1
ATOM 1424 O O . ASN A 1 186 ? 7.206 -17.127 -13.483 1.00 96.69 186 ASN A O 1
ATOM 1428 N N . VAL A 1 187 ? 8.359 -17.317 -11.573 1.00 95.88 187 VAL A N 1
ATOM 1429 C CA . VAL A 1 187 ? 9.326 -18.310 -12.055 1.00 95.88 187 VAL A CA 1
ATOM 1430 C C . VAL A 1 187 ? 8.758 -19.728 -11.924 1.00 95.88 187 VAL A C 1
ATOM 1432 O O . VAL A 1 187 ? 8.289 -20.136 -10.863 1.00 95.88 187 VAL A O 1
ATOM 1435 N N . SER A 1 188 ? 8.831 -20.502 -13.005 1.00 95.75 188 SER A N 1
ATOM 1436 C CA . SER A 1 188 ? 8.293 -21.865 -13.114 1.00 95.75 188 SER A CA 1
ATOM 1437 C C . SER A 1 188 ? 9.369 -22.947 -13.275 1.00 95.75 188 SER A C 1
ATOM 1439 O O . SER A 1 188 ? 9.109 -24.119 -12.997 1.00 95.75 188 SER A O 1
ATOM 1441 N N . SER A 1 189 ? 10.583 -22.563 -13.686 1.00 96.81 189 SER A N 1
ATOM 1442 C CA . SER A 1 189 ? 11.749 -23.444 -13.821 1.00 96.81 189 SER A CA 1
ATOM 1443 C C . SER A 1 189 ? 12.971 -22.867 -13.108 1.00 96.81 189 SER A C 1
ATOM 1445 O O . SER A 1 189 ? 13.148 -21.656 -13.021 1.00 96.81 189 SER A O 1
ATOM 1447 N N . THR A 1 190 ? 13.873 -23.729 -12.637 1.00 95.12 190 THR A N 1
ATOM 1448 C CA . THR A 1 190 ? 15.153 -23.298 -12.051 1.00 95.12 190 THR A CA 1
ATOM 1449 C C . THR A 1 190 ? 16.031 -22.538 -13.039 1.00 95.12 190 THR A C 1
ATOM 1451 O O . THR A 1 190 ? 16.814 -21.692 -12.620 1.00 95.12 190 THR A O 1
ATOM 1454 N N . ASP A 1 191 ? 15.882 -22.808 -14.338 1.00 96.38 191 ASP A N 1
ATOM 1455 C CA . ASP A 1 191 ? 16.658 -22.133 -15.382 1.00 96.38 191 ASP A CA 1
ATOM 1456 C C . ASP A 1 191 ? 16.260 -20.662 -15.544 1.00 96.38 191 ASP A C 1
ATOM 1458 O O . ASP A 1 191 ? 17.025 -19.867 -16.085 1.00 96.38 191 ASP A O 1
ATOM 1462 N N . GLU A 1 192 ? 15.080 -20.291 -15.044 1.00 97.56 192 GLU A N 1
ATOM 1463 C CA . GLU A 1 192 ? 14.549 -18.933 -15.097 1.00 97.56 192 GLU A CA 1
ATOM 1464 C C . GLU A 1 192 ? 15.025 -18.053 -13.934 1.00 97.56 192 GLU A C 1
ATOM 1466 O O . GLU A 1 192 ? 14.772 -16.846 -13.951 1.00 97.56 192 GLU A O 1
ATOM 1471 N N . ILE A 1 193 ? 15.700 -18.644 -12.939 1.00 97.44 193 ILE A N 1
ATOM 1472 C CA . ILE A 1 193 ? 16.266 -17.922 -11.798 1.00 97.44 193 ILE A CA 1
ATOM 1473 C C . ILE A 1 193 ? 17.483 -17.133 -12.277 1.00 97.44 193 ILE A C 1
ATOM 1475 O O . ILE A 1 193 ? 18.527 -17.700 -12.604 1.00 97.44 193 ILE A O 1
ATOM 1479 N N . ALA A 1 194 ? 17.354 -15.813 -12.267 1.00 97.94 194 ALA A N 1
ATOM 1480 C CA . ALA A 1 194 ? 18.334 -14.857 -12.748 1.00 97.94 194 ALA A CA 1
ATOM 1481 C C . ALA A 1 194 ? 19.502 -14.672 -11.760 1.00 97.94 194 ALA A C 1
ATOM 1483 O O . ALA A 1 194 ? 19.667 -13.618 -11.147 1.00 97.94 194 ALA A O 1
ATOM 1484 N N . ALA A 1 195 ? 20.291 -15.729 -11.548 1.00 97.81 195 ALA A N 1
ATOM 1485 C CA . ALA A 1 195 ? 21.351 -15.773 -10.539 1.00 97.81 195 ALA A CA 1
ATOM 1486 C C . ALA A 1 195 ? 22.664 -15.101 -10.976 1.00 97.81 195 ALA A C 1
ATOM 1488 O O . ALA A 1 195 ? 23.403 -14.600 -10.120 1.00 97.81 195 ALA A O 1
ATOM 1489 N N . ALA A 1 196 ? 22.951 -15.076 -12.279 1.00 98.19 196 ALA A N 1
ATOM 1490 C CA . ALA A 1 196 ? 24.173 -14.488 -12.816 1.00 98.19 196 ALA A CA 1
ATOM 1491 C C . ALA A 1 196 ? 24.035 -12.975 -13.002 1.00 98.19 196 ALA A C 1
ATOM 1493 O O . ALA A 1 196 ? 22.946 -12.465 -13.253 1.00 98.19 196 ALA A O 1
ATOM 1494 N N . SER A 1 197 ? 25.151 -12.258 -12.901 1.00 97.19 197 SER A N 1
ATOM 1495 C CA . SER A 1 197 ? 25.231 -10.815 -13.158 1.00 97.19 197 SER A CA 1
ATOM 1496 C C . SER A 1 197 ? 25.464 -10.471 -14.633 1.00 97.19 197 SER A C 1
ATOM 1498 O O . SER A 1 197 ? 25.146 -9.363 -15.054 1.00 97.19 197 SER A O 1
ATOM 1500 N N . ASP A 1 198 ? 25.990 -11.416 -15.417 1.00 95.81 198 ASP A N 1
ATOM 1501 C CA . ASP A 1 198 ? 26.241 -11.265 -16.851 1.00 95.81 198 ASP A CA 1
ATOM 1502 C C . ASP A 1 198 ? 25.982 -12.590 -17.584 1.00 95.81 198 ASP A C 1
ATOM 1504 O O . ASP A 1 198 ? 26.341 -13.664 -17.094 1.00 95.81 198 ASP A O 1
ATOM 1508 N N . SER A 1 199 ? 25.394 -12.514 -18.780 1.00 96.06 199 SER A N 1
ATOM 1509 C CA . SER A 1 199 ? 25.127 -13.678 -19.639 1.00 96.06 199 SER A CA 1
ATOM 1510 C C . SER A 1 199 ? 26.376 -14.505 -19.984 1.00 96.06 199 SER A C 1
ATOM 1512 O O . SER A 1 199 ? 26.294 -15.724 -20.118 1.00 96.06 199 SER A O 1
ATOM 1514 N N . SER A 1 200 ? 27.544 -13.867 -20.105 1.00 96.44 200 SER A N 1
ATOM 1515 C CA . SER A 1 200 ? 28.818 -14.518 -20.441 1.00 96.44 200 SER A CA 1
ATOM 1516 C C . SER A 1 200 ? 29.403 -15.342 -19.293 1.00 96.44 200 SER A C 1
ATOM 1518 O O . SER A 1 200 ? 30.271 -16.185 -19.523 1.00 96.44 200 SER A O 1
ATOM 1520 N N . SER A 1 201 ? 28.900 -15.136 -18.074 1.00 94.50 201 SER A N 1
ATOM 1521 C CA . SER A 1 201 ? 29.317 -15.853 -16.865 1.00 94.50 201 SER A CA 1
ATOM 1522 C C . SER A 1 201 ? 28.443 -17.080 -16.567 1.00 94.50 201 SER A C 1
ATOM 1524 O O . SER A 1 201 ? 28.575 -17.708 -15.513 1.00 94.50 201 SER A O 1
ATOM 1526 N N . LEU A 1 202 ? 27.536 -17.434 -17.483 1.00 94.00 202 LEU A N 1
ATOM 1527 C CA . LEU A 1 202 ? 26.704 -18.627 -17.382 1.00 94.00 202 LEU A CA 1
ATOM 1528 C C . LEU A 1 202 ? 27.416 -19.872 -17.948 1.00 94.00 202 LEU A C 1
ATOM 1530 O O . LEU A 1 202 ? 28.014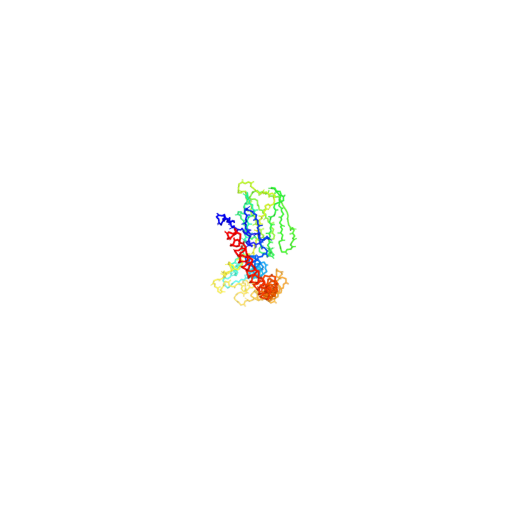 -19.801 -19.024 1.00 94.00 202 LEU A O 1
ATOM 1534 N N . PRO A 1 203 ? 27.278 -21.047 -17.301 1.00 94.56 203 PRO A N 1
ATOM 1535 C CA . PRO A 1 203 ? 26.765 -21.259 -15.946 1.00 94.56 203 PRO A CA 1
ATOM 1536 C C . PRO A 1 203 ? 27.849 -21.006 -14.879 1.00 94.56 203 PRO A C 1
ATOM 1538 O O . PRO A 1 203 ? 29.036 -21.211 -15.129 1.00 94.56 203 PRO A O 1
ATOM 1541 N N . GLY A 1 204 ? 27.436 -20.680 -13.651 1.00 93.06 204 GLY A N 1
ATOM 1542 C CA . GLY A 1 204 ? 28.311 -20.703 -12.467 1.00 93.06 204 GLY A CA 1
ATOM 1543 C C . GLY A 1 204 ? 28.402 -19.391 -11.691 1.00 93.06 204 GLY A C 1
ATOM 1544 O O . GLY A 1 204 ? 28.802 -19.417 -10.529 1.00 93.06 204 GLY A O 1
ATOM 1545 N N . ASP A 1 205 ? 27.996 -18.269 -12.284 1.00 97.19 205 ASP A N 1
ATOM 1546 C CA . ASP A 1 205 ? 27.884 -16.996 -11.572 1.00 97.19 205 ASP A CA 1
ATOM 1547 C C . ASP A 1 205 ? 26.623 -16.944 -10.695 1.00 97.19 205 ASP A C 1
ATOM 1549 O O . ASP A 1 205 ? 25.508 -17.183 -11.159 1.00 97.19 205 ASP A O 1
ATOM 1553 N N . ASN A 1 206 ? 26.813 -16.620 -9.415 1.00 96.62 206 ASN A N 1
ATOM 1554 C CA . ASN A 1 206 ? 25.758 -16.436 -8.421 1.00 96.62 206 ASN A CA 1
ATOM 1555 C C . ASN A 1 206 ? 25.733 -15.013 -7.835 1.00 96.62 206 ASN A C 1
ATOM 1557 O O . ASN A 1 206 ? 25.094 -14.784 -6.809 1.00 96.62 206 ASN A O 1
ATOM 1561 N N . THR A 1 207 ? 26.425 -14.057 -8.461 1.00 98.12 207 THR A N 1
ATOM 1562 C CA . THR A 1 207 ? 26.564 -12.683 -7.960 1.00 98.12 207 THR A CA 1
ATOM 1563 C C . THR A 1 207 ? 25.210 -11.996 -7.786 1.00 98.12 207 THR A C 1
ATOM 1565 O O . THR A 1 207 ? 24.996 -11.328 -6.776 1.00 98.12 207 THR A O 1
ATOM 1568 N N . ASN A 1 208 ? 24.266 -12.171 -8.721 1.00 97.81 208 ASN A N 1
ATOM 1569 C CA . ASN A 1 208 ? 22.934 -11.574 -8.587 1.00 97.81 208 ASN A CA 1
ATOM 1570 C C . ASN A 1 208 ? 22.107 -12.267 -7.497 1.00 97.81 208 ASN A C 1
ATOM 1572 O O . ASN A 1 208 ? 21.419 -11.603 -6.727 1.00 97.81 208 ASN A O 1
ATOM 1576 N N . ALA A 1 209 ? 22.234 -13.591 -7.364 1.00 96.62 209 ALA A N 1
ATOM 1577 C CA . ALA A 1 209 ? 21.596 -14.328 -6.275 1.00 96.62 209 ALA A CA 1
ATOM 1578 C C . ALA A 1 209 ? 22.105 -13.879 -4.893 1.00 96.62 209 ALA A C 1
ATOM 1580 O O . ALA A 1 209 ? 21.310 -13.750 -3.965 1.00 96.62 209 ALA A O 1
ATOM 1581 N N . LEU A 1 210 ? 23.404 -13.584 -4.756 1.00 97.12 210 LEU A N 1
ATOM 1582 C CA . LEU A 1 210 ? 23.962 -13.020 -3.522 1.00 97.12 210 LEU A CA 1
ATOM 1583 C C . LEU A 1 210 ? 23.392 -11.628 -3.219 1.00 97.12 210 LEU A C 1
ATOM 1585 O O . LEU A 1 210 ? 23.029 -11.376 -2.077 1.00 97.12 210 LEU A O 1
ATOM 1589 N N . ARG A 1 211 ? 23.198 -10.772 -4.231 1.00 97.00 211 ARG A N 1
ATOM 1590 C CA . ARG A 1 211 ? 22.530 -9.469 -4.045 1.00 97.00 211 ARG A CA 1
ATOM 1591 C C . ARG A 1 211 ? 21.085 -9.618 -3.573 1.00 97.00 211 ARG A C 1
ATOM 1593 O O . ARG A 1 211 ? 20.659 -8.871 -2.704 1.00 97.00 211 ARG A O 1
ATOM 1600 N N . ILE A 1 212 ? 20.347 -10.602 -4.095 1.00 95.19 212 ILE A N 1
ATOM 1601 C CA . ILE A 1 212 ? 18.992 -10.910 -3.607 1.00 95.19 212 ILE A CA 1
ATOM 1602 C C . ILE A 1 212 ? 19.040 -11.346 -2.137 1.00 95.19 212 ILE A C 1
ATOM 1604 O O . ILE A 1 212 ? 18.215 -10.911 -1.341 1.00 95.19 212 ILE A O 1
ATOM 1608 N N . VAL A 1 213 ? 20.017 -12.171 -1.748 1.00 94.06 213 VAL A N 1
ATOM 1609 C CA . VAL A 1 213 ? 20.216 -12.565 -0.343 1.00 94.06 213 VAL A CA 1
ATOM 1610 C C . VAL A 1 213 ? 20.546 -11.356 0.542 1.00 94.06 213 VAL A C 1
ATOM 1612 O O . VAL A 1 213 ? 20.032 -11.270 1.659 1.00 94.06 213 VAL A O 1
ATOM 1615 N N . ASP A 1 214 ? 21.344 -10.409 0.047 1.00 93.38 214 ASP A N 1
ATOM 1616 C CA . ASP A 1 214 ? 21.721 -9.193 0.775 1.00 93.38 214 ASP A CA 1
ATOM 1617 C C . ASP A 1 214 ? 20.518 -8.281 1.070 1.00 93.38 214 ASP A C 1
ATOM 1619 O O . ASP A 1 214 ? 20.517 -7.617 2.109 1.00 93.38 214 ASP A O 1
ATOM 1623 N N . LEU A 1 215 ? 19.468 -8.292 0.235 1.00 91.94 215 LEU A N 1
ATOM 1624 C CA . LEU A 1 215 ? 18.220 -7.558 0.504 1.00 91.94 215 LEU A CA 1
ATOM 1625 C C . LEU A 1 215 ? 17.564 -7.995 1.821 1.00 91.94 215 LEU A C 1
ATOM 1627 O O . LEU A 1 215 ? 16.961 -7.182 2.511 1.00 91.94 215 LEU A O 1
ATOM 1631 N N . TYR A 1 216 ? 17.689 -9.272 2.195 1.00 85.38 216 TYR A N 1
ATOM 1632 C CA . TYR A 1 216 ? 17.104 -9.796 3.434 1.00 85.38 216 TYR A CA 1
ATOM 1633 C C . TYR A 1 216 ? 17.955 -9.529 4.677 1.00 85.38 216 TYR A C 1
ATOM 1635 O O . TYR A 1 216 ? 17.450 -9.636 5.796 1.00 85.38 216 TYR A O 1
ATOM 1643 N N . GLN A 1 217 ? 19.245 -9.238 4.495 1.00 86.69 217 GLN A N 1
ATOM 1644 C CA . GLN A 1 217 ? 20.194 -9.041 5.594 1.00 86.69 217 GLN A CA 1
ATOM 1645 C C . GLN A 1 217 ? 20.378 -7.571 5.967 1.00 86.69 217 GLN A C 1
ATOM 1647 O O . GLN A 1 217 ? 20.799 -7.287 7.087 1.00 86.69 217 GLN A O 1
ATOM 1652 N N . ASN A 1 218 ? 20.073 -6.659 5.045 1.00 90.19 218 ASN A N 1
ATOM 1653 C CA . ASN A 1 218 ? 20.316 -5.232 5.199 1.00 90.19 218 ASN A CA 1
ATOM 1654 C C . ASN A 1 218 ? 19.015 -4.433 5.316 1.00 90.19 218 ASN A C 1
ATOM 1656 O O . ASN A 1 218 ? 17.911 -4.955 5.143 1.00 90.19 218 ASN A O 1
ATOM 1660 N N . ASP A 1 219 ? 19.170 -3.147 5.618 1.00 91.56 219 ASP A N 1
ATOM 1661 C CA . ASP A 1 219 ? 18.063 -2.202 5.653 1.00 91.56 219 ASP A CA 1
ATOM 1662 C C . ASP A 1 219 ? 17.488 -1.990 4.254 1.00 91.56 219 ASP A C 1
ATOM 1664 O O . ASP A 1 219 ? 18.217 -1.774 3.282 1.00 91.56 219 ASP A O 1
ATOM 1668 N N . VAL A 1 220 ? 16.160 -2.004 4.175 1.00 90.12 220 VAL A N 1
ATOM 1669 C CA . VAL A 1 220 ? 15.409 -1.710 2.959 1.00 90.12 220 VAL A CA 1
ATOM 1670 C C . VAL A 1 220 ? 14.800 -0.323 3.096 1.00 90.12 220 VAL A C 1
ATOM 1672 O O . VAL A 1 220 ? 14.097 -0.042 4.069 1.00 90.12 220 VAL A O 1
ATOM 1675 N N . ALA A 1 221 ? 15.066 0.547 2.120 1.00 85.94 221 ALA A N 1
ATOM 1676 C CA . ALA A 1 221 ? 14.694 1.960 2.178 1.00 85.94 221 ALA A CA 1
ATOM 1677 C C . ALA A 1 221 ? 13.193 2.168 2.451 1.00 85.94 221 ALA A C 1
ATOM 1679 O O . ALA A 1 221 ? 12.844 2.916 3.362 1.00 85.94 221 ALA A O 1
ATOM 1680 N N . ASP A 1 222 ? 12.319 1.441 1.747 1.00 85.75 222 ASP A N 1
ATOM 1681 C CA . ASP A 1 222 ? 10.860 1.560 1.902 1.00 85.75 222 ASP A CA 1
ATOM 1682 C C . ASP A 1 222 ? 10.347 1.127 3.285 1.00 85.75 222 ASP A C 1
ATOM 1684 O O . ASP A 1 222 ? 9.256 1.520 3.708 1.00 85.75 222 ASP A O 1
ATOM 1688 N N . LEU A 1 223 ? 11.109 0.284 3.989 1.00 88.06 223 LEU A N 1
ATOM 1689 C CA . LEU A 1 223 ? 10.760 -0.218 5.318 1.00 88.06 223 LEU A CA 1
ATOM 1690 C C . LEU A 1 223 ? 11.414 0.593 6.443 1.00 88.06 223 LEU A C 1
ATOM 1692 O O . LEU A 1 223 ? 10.997 0.461 7.594 1.00 88.06 223 LEU A O 1
ATOM 1696 N N . GLY A 1 224 ? 12.422 1.419 6.137 1.00 86.75 224 GLY A N 1
ATOM 1697 C CA . GLY A 1 224 ? 13.198 2.158 7.137 1.00 86.75 224 GLY A CA 1
ATOM 1698 C C . GLY A 1 224 ? 13.997 1.257 8.091 1.00 86.75 224 GLY A C 1
ATOM 1699 O O . GLY A 1 224 ? 14.308 1.680 9.203 1.00 86.75 224 GLY A O 1
ATOM 1700 N N . GLY A 1 225 ? 14.286 0.018 7.679 1.00 90.75 225 GLY A N 1
ATOM 1701 C CA . GLY A 1 225 ? 14.963 -1.014 8.468 1.00 90.75 225 GLY A CA 1
ATOM 1702 C C . GLY A 1 225 ? 14.961 -2.367 7.750 1.00 90.75 225 GLY A C 1
ATOM 1703 O O . GLY A 1 225 ? 14.554 -2.459 6.588 1.00 90.75 225 GLY A O 1
ATOM 1704 N N . SER A 1 226 ? 15.408 -3.426 8.426 1.00 92.19 226 SER A N 1
ATOM 1705 C CA . SER A 1 226 ? 15.441 -4.773 7.844 1.00 92.19 226 SER A CA 1
ATOM 1706 C C . SER A 1 226 ? 14.067 -5.463 7.874 1.00 92.19 226 SER A C 1
ATOM 1708 O O . SER A 1 226 ? 13.183 -5.133 8.672 1.00 92.19 226 SER A O 1
ATOM 1710 N N . TYR A 1 227 ? 13.892 -6.514 7.066 1.00 91.88 227 TYR A N 1
ATOM 1711 C CA . TYR A 1 227 ? 12.690 -7.361 7.128 1.00 91.88 227 TYR A CA 1
ATOM 1712 C C . TYR A 1 227 ? 12.473 -7.991 8.514 1.00 91.88 227 TYR A C 1
ATOM 1714 O O . TYR A 1 227 ? 11.330 -8.182 8.935 1.00 91.88 227 TYR A O 1
ATOM 1722 N N . ASN A 1 228 ? 13.554 -8.294 9.242 1.00 90.75 228 ASN A N 1
ATOM 1723 C CA . ASN A 1 228 ? 13.468 -8.829 10.602 1.00 90.75 228 ASN A CA 1
ATOM 1724 C C . ASN A 1 228 ? 12.939 -7.785 11.589 1.00 90.75 228 ASN A C 1
ATOM 1726 O O . ASN A 1 228 ? 12.100 -8.116 12.429 1.00 90.75 228 ASN A O 1
ATOM 1730 N N . ASP A 1 229 ? 13.387 -6.532 11.481 1.00 91.00 229 ASP A N 1
ATOM 1731 C CA . ASP A 1 229 ? 12.886 -5.436 12.320 1.00 91.00 229 ASP A CA 1
ATOM 1732 C C . ASP A 1 229 ? 11.393 -5.238 12.100 1.00 91.00 229 ASP A C 1
ATOM 1734 O O . ASP A 1 229 ? 10.616 -5.136 13.052 1.00 91.00 229 ASP A O 1
ATOM 1738 N N . PHE A 1 230 ? 10.977 -5.287 10.837 1.00 90.38 230 PHE A N 1
ATOM 1739 C CA . PHE A 1 230 ? 9.587 -5.117 10.470 1.00 90.38 230 PHE A CA 1
ATOM 1740 C C . PHE A 1 230 ? 8.705 -6.285 10.944 1.00 90.38 230 PHE A C 1
ATOM 1742 O O . PHE A 1 230 ? 7.629 -6.075 11.509 1.00 90.38 230 PHE A O 1
ATOM 1749 N N . TYR A 1 231 ? 9.174 -7.529 10.810 1.00 89.69 231 TYR A N 1
ATOM 1750 C CA . TYR A 1 231 ? 8.487 -8.698 11.368 1.00 89.69 231 TYR A CA 1
ATOM 1751 C C . TYR A 1 231 ? 8.340 -8.604 12.898 1.00 89.69 231 TYR A C 1
ATOM 1753 O O . TYR A 1 231 ? 7.261 -8.848 13.449 1.00 89.69 231 TYR A O 1
ATOM 1761 N N . ASN A 1 232 ? 9.397 -8.174 13.594 1.00 92.19 232 ASN A N 1
ATOM 1762 C CA . ASN A 1 232 ? 9.355 -7.941 15.037 1.00 92.19 232 ASN A CA 1
ATOM 1763 C C . ASN A 1 232 ? 8.404 -6.794 15.415 1.00 92.19 232 ASN A C 1
ATOM 1765 O O . ASN A 1 232 ? 7.731 -6.878 16.448 1.00 92.19 232 ASN A O 1
ATOM 1769 N N . ALA A 1 233 ? 8.298 -5.752 14.584 1.00 91.56 233 ALA A N 1
ATOM 1770 C CA . ALA A 1 233 ? 7.356 -4.653 14.775 1.00 91.56 233 ALA A CA 1
ATOM 1771 C C . ALA A 1 233 ? 5.898 -5.126 14.665 1.00 91.56 233 ALA A C 1
ATOM 1773 O O . ALA A 1 233 ? 5.089 -4.773 15.522 1.00 91.56 233 ALA A O 1
ATOM 1774 N N . ILE A 1 234 ? 5.573 -5.997 13.700 1.00 91.94 234 ILE A N 1
ATOM 1775 C CA . ILE A 1 234 ? 4.235 -6.603 13.564 1.00 91.94 234 ILE A CA 1
ATOM 1776 C C . ILE A 1 234 ? 3.862 -7.392 14.827 1.00 91.94 234 ILE A C 1
ATOM 1778 O O . ILE A 1 234 ? 2.776 -7.204 15.385 1.00 91.94 234 ILE A O 1
ATOM 1782 N N . ILE A 1 235 ? 4.762 -8.257 15.312 1.00 92.69 235 ILE A N 1
ATOM 1783 C CA . ILE A 1 235 ? 4.531 -9.043 16.537 1.00 92.69 235 ILE A CA 1
ATOM 1784 C C . ILE A 1 235 ? 4.350 -8.116 17.742 1.00 92.69 235 ILE A C 1
ATOM 1786 O O . ILE A 1 235 ? 3.440 -8.313 18.551 1.00 92.69 235 ILE A O 1
ATOM 1790 N N . SER A 1 236 ? 5.196 -7.092 17.850 1.00 94.12 236 SER A N 1
ATOM 1791 C CA . SER A 1 236 ? 5.153 -6.131 18.952 1.00 94.12 236 SER A CA 1
ATOM 1792 C C . SER A 1 236 ? 3.856 -5.322 18.950 1.00 94.12 236 SER A C 1
ATOM 1794 O O . SER A 1 236 ? 3.246 -5.173 20.008 1.00 94.12 236 SER A O 1
ATOM 1796 N N . ALA A 1 237 ? 3.400 -4.865 17.781 1.00 90.62 237 ALA A N 1
ATOM 1797 C CA . ALA A 1 237 ? 2.138 -4.149 17.609 1.00 90.62 237 ALA A CA 1
ATOM 1798 C C . ALA A 1 237 ? 0.930 -5.032 17.954 1.00 90.62 237 ALA A C 1
ATOM 1800 O O . ALA A 1 237 ? 0.039 -4.620 18.692 1.00 90.62 237 ALA A O 1
ATOM 1801 N N . SER A 1 238 ? 0.925 -6.288 17.498 1.00 90.62 238 SER A N 1
ATOM 1802 C CA . SER A 1 238 ? -0.133 -7.241 17.853 1.00 90.62 238 SER A CA 1
ATOM 1803 C C . SER A 1 238 ? -0.174 -7.506 19.366 1.00 90.62 238 SER A C 1
ATOM 1805 O O . SER A 1 238 ? -1.243 -7.493 19.986 1.00 90.62 238 SER A O 1
ATOM 1807 N N . GLY A 1 239 ? 0.996 -7.685 19.989 1.00 92.38 239 GLY A N 1
ATOM 1808 C CA . GLY A 1 239 ? 1.122 -7.902 21.429 1.00 92.38 239 GLY A CA 1
ATOM 1809 C C . GLY A 1 239 ? 0.712 -6.687 22.266 1.00 92.38 239 GLY A C 1
ATOM 1810 O O . GLY A 1 239 ? 0.032 -6.847 23.285 1.00 92.38 239 GLY A O 1
ATOM 1811 N N . SER A 1 240 ? 1.087 -5.476 21.844 1.00 91.94 240 SER A N 1
ATOM 1812 C CA . SER A 1 240 ? 0.711 -4.235 22.528 1.00 91.94 240 SER A CA 1
ATOM 1813 C C . SER A 1 240 ? -0.789 -3.962 22.405 1.00 91.94 240 SER A C 1
ATOM 1815 O O . SER A 1 240 ? -1.427 -3.693 23.422 1.00 91.94 240 SER A O 1
ATOM 1817 N N . MET A 1 241 ? -1.373 -4.144 21.216 1.00 89.25 241 MET A N 1
ATOM 1818 C CA . MET A 1 241 ? -2.813 -4.008 20.970 1.00 89.25 241 MET A CA 1
ATOM 1819 C C . MET A 1 241 ? -3.627 -5.016 21.792 1.00 89.25 241 MET A C 1
ATOM 1821 O O . MET A 1 241 ? -4.625 -4.659 22.426 1.00 89.25 241 MET A O 1
ATOM 1825 N N . SER A 1 242 ? -3.183 -6.278 21.849 1.00 91.00 242 SER A N 1
ATOM 1826 C CA . SER A 1 242 ? -3.834 -7.305 22.670 1.00 91.00 242 SER A CA 1
ATOM 1827 C C . SER A 1 242 ? -3.779 -6.963 24.160 1.00 91.00 242 SER A C 1
ATOM 1829 O O . SER A 1 242 ? -4.785 -7.113 24.858 1.00 91.00 242 SER A O 1
ATOM 1831 N N . ARG A 1 243 ? -2.634 -6.468 24.648 1.00 92.81 243 ARG A N 1
ATOM 1832 C CA . ARG A 1 243 ? -2.483 -6.042 26.044 1.00 92.81 243 ARG A CA 1
ATOM 1833 C C . ARG A 1 243 ? -3.372 -4.843 26.364 1.00 92.81 243 ARG A C 1
ATOM 1835 O O . ARG A 1 243 ? -4.131 -4.915 27.320 1.00 92.81 243 ARG A O 1
ATOM 1842 N N . ALA A 1 244 ? -3.349 -3.804 25.532 1.00 89.62 244 ALA A N 1
ATOM 1843 C CA . ALA A 1 244 ? -4.183 -2.616 25.706 1.00 89.62 244 ALA A CA 1
ATOM 1844 C C . ALA A 1 244 ? -5.682 -2.961 25.707 1.00 89.62 244 ALA A C 1
ATOM 1846 O O . ALA A 1 244 ? -6.437 -2.471 26.547 1.00 89.62 244 ALA A O 1
ATOM 1847 N N . SER A 1 245 ? -6.109 -3.861 24.814 1.00 87.88 245 SER A N 1
ATOM 1848 C CA . SER A 1 245 ? -7.490 -4.357 24.772 1.00 87.88 245 SER A CA 1
ATOM 1849 C C . SER A 1 245 ? -7.874 -5.114 26.046 1.00 87.88 245 SER A C 1
ATOM 1851 O O . SER A 1 245 ? -8.983 -4.939 26.553 1.00 87.88 245 SER A O 1
ATOM 1853 N N . LYS A 1 246 ? -6.960 -5.929 26.590 1.00 91.75 246 LYS A N 1
ATOM 1854 C CA . LYS A 1 246 ? -7.175 -6.655 27.848 1.00 91.75 246 LYS A CA 1
ATOM 1855 C C . LYS A 1 246 ? -7.263 -5.704 29.041 1.00 91.75 246 LYS A C 1
ATOM 1857 O O . LYS A 1 246 ? -8.205 -5.808 29.816 1.00 91.75 246 LYS A O 1
ATOM 1862 N N . ASP A 1 247 ? -6.348 -4.746 29.139 1.00 92.62 247 ASP A N 1
ATOM 1863 C CA . ASP A 1 247 ? -6.341 -3.751 30.216 1.00 92.62 247 ASP A CA 1
ATOM 1864 C C . ASP A 1 247 ? -7.624 -2.901 30.196 1.00 92.62 247 ASP A C 1
ATOM 1866 O O . ASP A 1 247 ? -8.216 -2.622 31.241 1.00 92.62 247 ASP A O 1
ATOM 1870 N N . LYS A 1 248 ? -8.100 -2.535 28.997 1.00 87.19 248 LYS A N 1
ATOM 1871 C CA . LYS A 1 248 ? -9.369 -1.819 28.813 1.00 87.19 248 LYS A CA 1
ATOM 1872 C C . LYS A 1 248 ? -10.571 -2.659 29.242 1.00 87.19 248 LYS A C 1
ATOM 1874 O O . LYS A 1 248 ? -11.461 -2.136 29.906 1.00 87.19 248 LYS A O 1
ATOM 1879 N N . MET A 1 249 ? -10.597 -3.944 28.887 1.00 89.31 249 MET A N 1
ATOM 1880 C CA . MET A 1 249 ? -11.648 -4.869 29.320 1.00 89.31 249 MET A CA 1
ATOM 1881 C C . MET A 1 249 ? -11.676 -4.999 30.849 1.00 89.31 249 MET A C 1
ATOM 1883 O O . MET A 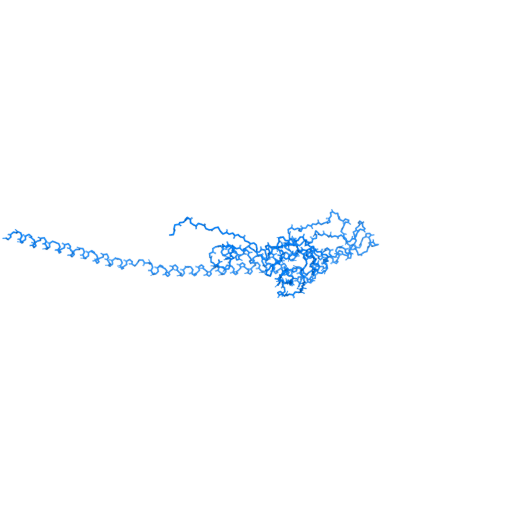1 249 ? -12.730 -4.824 31.451 1.00 89.31 249 MET A O 1
ATOM 1887 N N . ASP A 1 250 ? -10.516 -5.203 31.479 1.00 93.81 250 ASP A N 1
ATOM 1888 C CA . ASP A 1 250 ? -10.400 -5.336 32.935 1.00 93.81 250 ASP A CA 1
ATOM 1889 C C . ASP A 1 250 ? -10.846 -4.056 33.673 1.00 93.81 250 ASP A C 1
ATOM 1891 O O . ASP A 1 250 ? -11.400 -4.123 34.775 1.00 93.81 250 ASP A O 1
ATOM 1895 N N . PHE A 1 251 ? -10.603 -2.876 33.092 1.00 90.50 251 PHE A N 1
ATOM 1896 C CA . PHE A 1 251 ? -11.095 -1.603 33.626 1.00 90.50 251 PHE A CA 1
ATOM 1897 C C . PHE A 1 251 ? -12.623 -1.483 33.527 1.00 90.50 251 PHE A C 1
ATOM 1899 O O . PHE A 1 251 ? -13.273 -1.133 34.515 1.00 90.50 251 PHE A O 1
ATOM 1906 N N . GLU A 1 252 ? -13.194 -1.782 32.359 1.00 87.25 252 GLU A N 1
ATOM 1907 C CA . GLU A 1 252 ? -14.642 -1.703 32.123 1.00 87.25 252 GLU A CA 1
ATOM 1908 C C . GLU A 1 252 ? -15.419 -2.710 32.984 1.00 87.25 252 GLU A C 1
ATOM 1910 O O . GLU A 1 252 ? -16.470 -2.365 33.528 1.00 87.25 252 GLU A O 1
ATOM 1915 N N . ASP A 1 253 ? -14.883 -3.916 33.194 1.00 92.38 253 ASP A N 1
ATOM 1916 C CA . ASP A 1 253 ? -15.482 -4.919 34.083 1.00 92.38 253 ASP A CA 1
ATOM 1917 C C . ASP A 1 253 ? -15.533 -4.425 35.536 1.00 92.38 253 ASP A C 1
ATOM 1919 O O . ASP A 1 253 ? -16.581 -4.484 36.185 1.00 92.38 253 ASP A O 1
ATOM 1923 N N . LYS A 1 254 ? -14.438 -3.840 36.039 1.00 94.50 254 LYS A N 1
ATOM 1924 C CA . LYS A 1 254 ? -14.405 -3.250 37.390 1.00 94.50 254 LYS A CA 1
ATOM 1925 C C . LYS A 1 254 ? -15.372 -2.079 37.534 1.00 94.50 254 LYS A C 1
ATOM 1927 O O . LYS A 1 254 ? -16.022 -1.940 38.571 1.00 94.50 254 LYS A O 1
ATOM 1932 N N . LEU A 1 255 ? -15.473 -1.231 36.510 1.00 92.06 255 LEU A N 1
ATOM 1933 C CA . LEU A 1 255 ? -16.421 -0.121 36.499 1.00 92.06 255 LEU A CA 1
ATOM 1934 C C . LEU A 1 255 ? -17.866 -0.633 36.513 1.00 92.06 255 LEU A C 1
ATOM 1936 O O . LEU A 1 255 ? -18.701 -0.099 37.245 1.00 92.06 255 LEU A O 1
ATOM 1940 N N . LEU A 1 256 ? -18.164 -1.676 35.736 1.00 91.31 256 LEU A N 1
ATOM 1941 C CA . LEU A 1 256 ? -19.475 -2.312 35.723 1.00 91.31 256 LEU A CA 1
ATOM 1942 C C . LEU A 1 256 ? -19.833 -2.886 37.097 1.00 91.31 256 LEU A C 1
ATOM 1944 O O . LEU A 1 256 ? -20.967 -2.709 37.546 1.00 91.31 256 LEU A O 1
ATOM 1948 N N . ASP A 1 257 ? -18.890 -3.544 37.766 1.00 94.12 257 ASP A N 1
ATOM 1949 C CA . ASP A 1 257 ? -19.111 -4.108 39.097 1.00 94.12 257 ASP A CA 1
ATOM 1950 C C . ASP A 1 257 ? -19.375 -3.019 40.149 1.00 94.12 257 ASP A C 1
ATOM 1952 O O . ASP A 1 257 ? -20.357 -3.114 40.885 1.00 94.12 257 ASP A O 1
ATOM 1956 N N . GLU A 1 258 ? -18.611 -1.922 40.153 1.00 93.44 258 GLU A N 1
ATOM 1957 C CA . GLU A 1 258 ? -18.878 -0.755 41.016 1.00 93.44 258 GLU A CA 1
ATOM 1958 C C . GLU A 1 258 ? -20.270 -0.151 40.750 1.00 93.44 258 GLU A C 1
ATOM 1960 O O . GLU A 1 258 ? -21.015 0.182 41.676 1.00 93.44 258 GLU A O 1
ATOM 1965 N N . MET A 1 259 ? -20.668 -0.036 39.479 1.00 90.38 259 MET A N 1
ATOM 1966 C CA . MET A 1 259 ? -21.990 0.485 39.112 1.00 90.38 259 MET A CA 1
ATOM 1967 C C . MET A 1 259 ? -23.123 -0.455 39.538 1.00 90.38 259 MET A C 1
ATOM 1969 O O . MET A 1 259 ? -24.182 0.021 39.956 1.00 90.38 259 MET A O 1
ATOM 1973 N N . LYS A 1 260 ? -22.919 -1.778 39.474 1.00 89.62 260 LYS A N 1
ATOM 1974 C CA . LYS A 1 260 ? -23.878 -2.762 40.000 1.00 89.62 260 LYS A CA 1
ATOM 1975 C C . LYS A 1 260 ? -24.006 -2.646 41.513 1.00 89.62 260 LYS A C 1
ATOM 1977 O O . LYS A 1 260 ? -25.134 -2.560 41.986 1.00 89.62 260 LYS A O 1
ATOM 1982 N N . LEU A 1 261 ? -22.891 -2.549 42.240 1.00 89.12 261 LEU A N 1
ATOM 1983 C CA . LEU A 1 261 ? -22.889 -2.373 43.696 1.00 89.12 261 LEU A CA 1
ATOM 1984 C C . LEU A 1 261 ? -23.617 -1.088 44.113 1.00 89.12 261 LEU A C 1
ATOM 1986 O O . LEU A 1 261 ? -24.459 -1.110 45.009 1.00 89.12 261 LEU A O 1
ATOM 1990 N N . ARG A 1 262 ? -23.372 0.032 43.421 1.00 85.31 262 ARG A N 1
ATOM 1991 C CA . ARG A 1 262 ? -24.112 1.288 43.645 1.00 85.31 262 ARG A CA 1
ATOM 1992 C C . ARG A 1 262 ? -25.593 1.173 43.314 1.00 85.31 262 ARG A C 1
ATOM 1994 O O . ARG A 1 262 ? -26.432 1.748 43.999 1.00 85.31 262 ARG A O 1
ATOM 2001 N N . ARG A 1 263 ? -25.939 0.454 42.247 1.00 86.19 263 ARG A N 1
ATOM 2002 C CA . ARG A 1 263 ? -27.343 0.208 41.920 1.00 86.19 263 ARG A CA 1
ATOM 2003 C C . ARG A 1 263 ? -27.998 -0.642 43.001 1.00 86.19 263 ARG A C 1
ATOM 2005 O O . ARG A 1 263 ? -29.114 -0.335 43.380 1.00 86.19 263 ARG A O 1
ATOM 2012 N N . GLU A 1 264 ? -27.332 -1.676 43.500 1.00 82.25 264 GLU A N 1
ATOM 2013 C CA . GLU A 1 264 ? -27.828 -2.521 44.591 1.00 82.25 264 GLU A CA 1
ATOM 2014 C C . GLU A 1 264 ? -27.950 -1.757 45.910 1.00 82.25 264 GLU A C 1
ATOM 2016 O O . GLU A 1 264 ? -28.883 -2.016 46.656 1.00 82.25 264 GLU A O 1
ATOM 2021 N N . SER A 1 265 ? -27.100 -0.765 46.187 1.00 80.44 265 SER A N 1
ATOM 2022 C CA . SER A 1 265 ? -27.249 0.059 47.394 1.00 80.44 265 SER A CA 1
ATOM 2023 C C . SER A 1 265 ? -28.420 1.047 47.330 1.00 80.44 265 SER A C 1
ATOM 2025 O O . SER A 1 265 ? -28.949 1.425 48.371 1.00 80.44 265 SER A O 1
ATOM 2027 N N . VAL A 1 266 ? -28.844 1.455 46.127 1.00 77.44 266 VAL A N 1
ATOM 2028 C CA . VAL A 1 266 ? -29.970 2.390 45.914 1.00 77.44 266 VAL A CA 1
ATOM 2029 C C . VAL A 1 266 ? -31.288 1.670 45.602 1.00 77.44 266 VAL A C 1
ATOM 2031 O O . VAL A 1 266 ? -32.353 2.107 46.021 1.00 77.44 266 VAL A O 1
ATOM 2034 N N . SER A 1 267 ? -31.227 0.581 44.837 1.00 64.38 267 SER A N 1
ATOM 2035 C CA . SER A 1 267 ? -32.363 -0.252 44.417 1.00 64.38 267 SER A CA 1
ATOM 2036 C C . SER A 1 267 ? -32.564 -1.469 45.321 1.00 64.38 267 SER A C 1
ATOM 2038 O O . SER A 1 267 ? -33.512 -2.230 45.115 1.00 64.38 267 SER A O 1
ATOM 2040 N N . GLY A 1 268 ? -31.655 -1.694 46.268 1.00 63.53 268 GLY A N 1
ATOM 2041 C CA . GLY A 1 268 ? -31.765 -2.741 47.267 1.00 63.53 268 GLY A CA 1
ATOM 2042 C C . GLY A 1 268 ? -32.895 -2.417 48.223 1.00 63.53 268 GLY A C 1
ATOM 2043 O O . GLY A 1 268 ? -32.926 -1.362 48.852 1.00 63.53 268 GLY A O 1
ATOM 2044 N N . VAL A 1 269 ? -33.835 -3.345 48.322 1.00 62.69 269 VAL A N 1
ATOM 2045 C CA . VAL A 1 269 ? -34.886 -3.312 49.325 1.00 62.69 269 VAL A CA 1
ATOM 2046 C C . VAL A 1 269 ? -34.243 -3.523 50.693 1.00 62.69 269 VAL A C 1
ATOM 2048 O O . VAL A 1 269 ? -33.672 -4.582 50.958 1.00 62.69 269 VAL A O 1
ATOM 2051 N N . ASN A 1 270 ? -34.323 -2.522 51.568 1.00 69.50 270 ASN A N 1
ATOM 2052 C CA . ASN A 1 270 ? -33.912 -2.694 52.952 1.00 69.50 270 ASN A CA 1
ATOM 2053 C C . ASN A 1 270 ? -34.987 -3.512 53.681 1.00 69.50 270 ASN A C 1
ATOM 2055 O O . ASN A 1 270 ? -36.036 -2.982 54.046 1.00 69.50 270 ASN A O 1
ATOM 2059 N N . LEU A 1 271 ? -34.733 -4.811 53.869 1.00 68.69 271 LEU A N 1
ATOM 2060 C CA . LEU A 1 271 ? -35.667 -5.740 54.517 1.00 68.69 271 LEU A CA 1
ATOM 2061 C C . LEU A 1 271 ? -36.062 -5.290 55.929 1.00 68.69 271 LEU A C 1
ATOM 2063 O O . LEU A 1 271 ? -37.179 -5.574 56.352 1.00 68.69 271 LEU A O 1
ATOM 2067 N N . ASP A 1 272 ? -35.202 -4.550 56.632 1.00 74.31 272 ASP A N 1
ATOM 2068 C CA . ASP A 1 272 ? -35.527 -4.006 57.952 1.00 74.31 272 ASP A CA 1
ATOM 2069 C C . ASP A 1 272 ? -36.522 -2.839 57.852 1.00 74.31 272 ASP A C 1
ATOM 2071 O O . ASP A 1 272 ? -37.427 -2.712 58.679 1.00 74.31 272 ASP A O 1
ATOM 2075 N N . GLU A 1 273 ? -36.407 -2.008 56.813 1.00 79.31 273 GLU A N 1
ATOM 2076 C CA . GLU A 1 273 ? -37.340 -0.910 56.539 1.00 79.31 273 GLU A CA 1
ATOM 2077 C C . GLU A 1 273 ? -38.677 -1.433 55.994 1.00 79.31 273 GLU A C 1
ATOM 2079 O O . GLU A 1 273 ? -39.741 -0.971 56.412 1.00 79.31 273 GLU A O 1
ATOM 2084 N N . GLU A 1 274 ? -38.658 -2.456 55.134 1.00 77.56 274 GLU A N 1
ATOM 2085 C CA . GLU A 1 274 ? -39.871 -3.166 54.723 1.00 77.56 274 GLU A CA 1
ATOM 2086 C C . GLU A 1 274 ? -40.536 -3.891 55.894 1.00 77.56 274 GLU A C 1
ATOM 2088 O O . GLU A 1 274 ? -41.751 -3.782 56.042 1.00 77.56 274 GLU A O 1
ATOM 2093 N N . ALA A 1 275 ? -39.782 -4.557 56.776 1.00 84.81 275 ALA A N 1
ATOM 2094 C CA . ALA A 1 275 ? -40.327 -5.199 57.972 1.00 84.81 275 ALA A CA 1
ATOM 2095 C C . ALA A 1 275 ? -40.924 -4.171 58.943 1.00 84.81 275 ALA A C 1
ATOM 2097 O O . ALA A 1 275 ? -42.024 -4.376 59.461 1.00 84.81 275 ALA A O 1
ATOM 2098 N N . ALA A 1 276 ? -40.257 -3.031 59.152 1.00 85.69 276 ALA A N 1
ATOM 2099 C CA . ALA A 1 276 ? -40.789 -1.935 59.958 1.00 85.69 276 ALA A CA 1
ATOM 2100 C C . ALA A 1 276 ? -42.074 -1.348 59.349 1.00 85.69 276 ALA A C 1
ATOM 2102 O O . ALA A 1 276 ? -43.048 -1.108 60.071 1.00 85.69 276 ALA A O 1
ATOM 2103 N N . ASN A 1 277 ? -42.117 -1.170 58.025 1.00 86.31 277 ASN A N 1
ATOM 2104 C CA . ASN A 1 277 ? -43.317 -0.735 57.312 1.00 86.31 277 ASN A CA 1
ATOM 2105 C C . ASN A 1 277 ? -44.438 -1.778 57.389 1.00 86.31 277 ASN A C 1
ATOM 2107 O O . ASN A 1 277 ? -45.590 -1.412 57.606 1.00 86.31 277 ASN A O 1
ATOM 2111 N N . LEU A 1 278 ? -44.119 -3.068 57.310 1.00 88.50 278 LEU A N 1
ATOM 2112 C CA . LEU A 1 278 ? -45.080 -4.164 57.425 1.00 88.50 278 LEU A CA 1
ATOM 2113 C C . LEU A 1 278 ? -45.690 -4.216 58.832 1.00 88.50 278 LEU A C 1
ATOM 2115 O O . LEU A 1 278 ? -46.912 -4.260 58.968 1.00 88.50 278 LEU A O 1
ATOM 2119 N N . VAL A 1 279 ? -44.869 -4.084 59.879 1.00 89.88 279 VAL A N 1
ATOM 2120 C CA . VAL A 1 279 ? -45.340 -3.949 61.270 1.00 89.88 279 VAL A CA 1
ATOM 2121 C C . VAL A 1 279 ? -46.200 -2.694 61.440 1.00 89.88 279 VAL A C 1
ATOM 2123 O O . VAL A 1 279 ? -47.238 -2.728 62.106 1.00 89.88 279 VAL A O 1
ATOM 2126 N N . ARG A 1 280 ? -45.812 -1.574 60.821 1.00 88.44 280 ARG A N 1
ATOM 2127 C CA . ARG A 1 280 ? -46.594 -0.331 60.843 1.00 88.44 280 ARG A CA 1
ATOM 2128 C C . ARG A 1 280 ? -47.951 -0.499 60.154 1.00 88.44 280 ARG A C 1
ATOM 2130 O O . ARG A 1 280 ? -48.951 -0.046 60.709 1.00 88.44 280 ARG A O 1
ATOM 2137 N N . PHE A 1 281 ? -48.010 -1.165 59.000 1.00 93.06 281 PHE A N 1
ATOM 2138 C CA . PHE A 1 281 ? -49.259 -1.462 58.294 1.00 93.06 281 PHE A CA 1
ATOM 2139 C C . PHE A 1 281 ? -50.144 -2.432 59.077 1.00 93.06 281 PHE A C 1
ATOM 2141 O O . PHE A 1 281 ? -51.348 -2.203 59.162 1.00 93.06 281 PHE A O 1
ATOM 2148 N N . GLN A 1 282 ? -49.565 -3.447 59.725 1.00 89.38 282 GLN A N 1
ATOM 2149 C CA . GLN A 1 282 ? -50.300 -4.342 60.625 1.00 89.38 282 GLN A CA 1
ATOM 2150 C C . GLN A 1 282 ? -50.927 -3.571 61.791 1.00 89.38 282 GLN A C 1
ATOM 2152 O O . GLN A 1 282 ? -52.128 -3.690 62.028 1.00 89.38 282 GLN A O 1
ATOM 2157 N N . LYS A 1 283 ? -50.160 -2.705 62.466 1.00 89.31 283 LYS A N 1
ATOM 2158 C CA . LYS A 1 283 ? -50.694 -1.870 63.555 1.00 89.31 283 LYS A CA 1
ATOM 2159 C C . LYS A 1 283 ? -51.761 -0.885 63.081 1.00 89.31 283 LYS A C 1
ATOM 2161 O O . LYS A 1 283 ? -52.747 -0.676 63.784 1.00 89.31 283 LYS A O 1
ATOM 2166 N N . ALA A 1 284 ? -51.584 -0.282 61.906 1.00 91.44 284 ALA A N 1
ATOM 2167 C CA . ALA A 1 284 ? -52.580 0.611 61.319 1.00 91.44 284 ALA A CA 1
ATOM 2168 C C . ALA A 1 284 ? -53.880 -0.136 60.973 1.00 91.44 284 ALA A C 1
ATOM 2170 O O . ALA A 1 284 ? -54.965 0.374 61.244 1.00 91.44 284 ALA A O 1
ATOM 2171 N N . TYR A 1 285 ? -53.776 -1.357 60.441 1.00 90.06 285 TYR A N 1
ATOM 2172 C CA . TYR A 1 285 ? -54.922 -2.218 60.153 1.00 90.06 285 TYR A CA 1
ATOM 2173 C C . TYR A 1 285 ? -55.658 -2.638 61.431 1.00 90.06 285 TYR A C 1
ATOM 2175 O O . TYR A 1 285 ? -56.877 -2.510 61.504 1.00 90.06 285 TYR A O 1
ATOM 2183 N N . GLU A 1 286 ? -54.935 -3.058 62.475 1.00 92.25 286 GLU A N 1
ATOM 2184 C CA . GLU A 1 286 ? -55.527 -3.378 63.782 1.00 92.25 286 GLU A CA 1
ATOM 2185 C C . GLU A 1 286 ? -56.239 -2.173 64.410 1.00 92.25 286 GLU A C 1
ATOM 2187 O O . GLU A 1 286 ? -57.339 -2.311 64.950 1.00 92.25 286 GLU A O 1
ATOM 2192 N N . ALA A 1 287 ? -55.635 -0.984 64.336 1.00 87.94 287 ALA A N 1
ATOM 2193 C CA . ALA A 1 287 ? -56.248 0.248 64.823 1.00 87.94 287 ALA A CA 1
ATOM 2194 C C . ALA A 1 287 ? -57.510 0.611 64.021 1.00 87.94 287 ALA A C 1
ATOM 2196 O O . ALA A 1 287 ? -58.530 0.956 64.618 1.00 87.94 287 ALA A O 1
ATOM 2197 N N . GLY A 1 288 ? -57.467 0.474 62.691 1.00 88.50 288 GLY A N 1
ATOM 2198 C CA . GLY A 1 288 ? -58.619 0.672 61.808 1.00 88.50 288 GLY A CA 1
ATOM 2199 C C . GLY A 1 288 ? -59.758 -0.307 62.099 1.00 88.50 288 GLY A C 1
ATOM 2200 O O . GLY A 1 288 ? -60.905 0.110 62.225 1.00 88.50 288 GLY A O 1
ATOM 2201 N N . ALA A 1 289 ? -59.447 -1.588 62.308 1.00 89.69 289 ALA A N 1
ATOM 2202 C CA . ALA A 1 289 ? -60.431 -2.607 62.670 1.00 89.69 289 ALA A CA 1
ATOM 2203 C C . ALA A 1 289 ? -61.097 -2.322 64.027 1.00 89.69 289 ALA A C 1
ATOM 2205 O O . ALA A 1 289 ? -62.306 -2.501 64.173 1.00 89.69 289 ALA A O 1
ATOM 2206 N N . ARG A 1 290 ? -60.339 -1.828 65.018 1.00 84.50 290 ARG A N 1
ATOM 2207 C CA . ARG A 1 290 ? -60.908 -1.387 66.305 1.00 84.50 290 ARG A CA 1
ATOM 2208 C C . ARG A 1 290 ? -61.797 -0.158 66.155 1.00 84.50 290 ARG A C 1
ATOM 2210 O O . ARG A 1 290 ? -62.833 -0.103 66.803 1.00 84.50 290 ARG A O 1
ATOM 2217 N N . LEU A 1 291 ? -61.411 0.800 65.312 1.00 83.19 291 LEU A N 1
ATOM 2218 C CA . LEU A 1 291 ? -62.232 1.971 64.999 1.00 83.19 291 LEU A CA 1
ATOM 2219 C C . LEU A 1 291 ? -63.556 1.563 64.356 1.00 83.19 291 LEU A C 1
ATOM 2221 O O . LEU A 1 291 ? -64.597 2.023 64.805 1.00 83.19 291 LEU A O 1
ATOM 2225 N N . ILE A 1 292 ? -63.528 0.666 63.367 1.00 85.25 292 ILE A N 1
ATOM 2226 C CA . ILE A 1 292 ? -64.743 0.130 62.737 1.00 85.25 292 ILE A CA 1
ATOM 2227 C C . ILE A 1 292 ? -65.624 -0.543 63.788 1.00 85.25 292 ILE A C 1
ATOM 2229 O O . ILE A 1 292 ? -66.801 -0.223 63.878 1.00 85.25 292 ILE A O 1
ATOM 2233 N N . LYS A 1 293 ? -65.044 -1.384 64.649 1.00 86.19 293 LYS A N 1
ATOM 2234 C CA . LYS A 1 293 ? -65.789 -2.069 65.709 1.00 86.19 293 LYS A CA 1
ATOM 2235 C C . LYS A 1 293 ? -66.424 -1.104 66.720 1.00 86.19 293 LYS A C 1
ATOM 2237 O O . LYS A 1 293 ? -67.584 -1.264 67.066 1.00 86.19 293 LYS A O 1
ATOM 2242 N N . LEU A 1 294 ? -65.691 -0.077 67.148 1.00 80.56 294 LEU A N 1
ATOM 2243 C CA . LEU A 1 294 ? -66.224 1.001 67.991 1.00 80.56 294 LEU A CA 1
ATOM 2244 C C . LEU A 1 294 ? -67.328 1.788 67.279 1.00 80.56 294 LEU A C 1
ATOM 2246 O O . LEU A 1 294 ? -68.282 2.221 67.912 1.00 80.56 294 LEU A O 1
ATOM 2250 N N . THR A 1 295 ? -67.194 1.990 65.969 1.00 83.25 295 THR A N 1
ATOM 2251 C CA . THR A 1 295 ? -68.201 2.694 65.172 1.00 83.25 295 THR A CA 1
ATOM 2252 C C . THR A 1 295 ? -69.473 1.858 65.047 1.00 83.25 295 THR A C 1
ATOM 2254 O O . THR A 1 295 ? -70.550 2.417 65.217 1.00 83.25 295 THR A O 1
ATOM 2257 N N . ASP A 1 296 ? -69.360 0.542 64.834 1.00 82.31 296 ASP A N 1
ATOM 2258 C CA . ASP A 1 296 ? -70.484 -0.405 64.861 1.00 82.31 296 ASP A CA 1
ATOM 2259 C C . ASP A 1 296 ? -71.167 -0.418 66.235 1.00 82.31 296 ASP A C 1
ATOM 2261 O O . ASP A 1 296 ? -72.386 -0.298 66.306 1.00 82.31 296 ASP A O 1
ATOM 2265 N N . GLU A 1 297 ? -70.398 -0.472 67.328 1.00 82.00 297 GLU A N 1
ATOM 2266 C CA . GLU A 1 297 ? -70.937 -0.420 68.696 1.00 82.00 297 GLU A CA 1
ATOM 2267 C C . GLU A 1 297 ? -71.679 0.905 68.965 1.00 82.00 297 GLU A C 1
ATOM 2269 O O . GLU A 1 297 ? -72.764 0.909 69.544 1.00 82.00 297 GLU A O 1
ATOM 2274 N N . LEU A 1 298 ? -71.142 2.042 68.508 1.00 80.94 298 LEU A N 1
ATOM 2275 C CA . LEU A 1 298 ? -71.817 3.340 68.624 1.00 80.94 298 LEU A CA 1
ATOM 2276 C C . LEU A 1 298 ? -73.076 3.429 67.747 1.00 80.94 298 LEU A C 1
ATOM 2278 O O . LEU A 1 298 ? -74.076 3.999 68.182 1.00 80.94 298 LEU A O 1
ATOM 2282 N N . LEU A 1 299 ? -73.051 2.868 66.534 1.00 76.94 299 LEU A N 1
ATOM 2283 C CA . LEU A 1 299 ? -74.219 2.779 65.651 1.00 76.94 299 LEU A CA 1
ATOM 2284 C C . LEU A 1 299 ? -75.317 1.912 66.267 1.00 76.94 299 LEU A C 1
ATOM 2286 O O . LEU A 1 299 ? -76.483 2.292 66.228 1.00 76.94 299 LEU A O 1
ATOM 2290 N N . GLU A 1 300 ? -74.953 0.786 66.874 1.00 80.50 300 GLU A N 1
ATOM 2291 C CA . GLU A 1 300 ? -75.885 -0.107 67.557 1.00 80.50 300 GLU A CA 1
ATOM 2292 C C . GLU A 1 300 ? -76.517 0.563 68.784 1.00 80.50 300 GLU A C 1
ATOM 2294 O O . GLU A 1 300 ? -77.722 0.431 69.001 1.00 80.50 300 GLU A O 1
ATOM 2299 N N . VAL A 1 301 ? -75.749 1.354 69.545 1.00 79.06 301 VAL A N 1
ATOM 2300 C CA . VAL A 1 301 ? -76.289 2.176 70.642 1.00 79.06 301 VAL A CA 1
ATOM 2301 C C . VAL A 1 301 ? -77.262 3.236 70.119 1.00 79.06 301 VAL A C 1
ATOM 2303 O O . VAL A 1 301 ? -78.310 3.428 70.726 1.00 79.06 301 VAL A O 1
ATOM 2306 N N . ILE A 1 302 ? -76.958 3.903 68.999 1.00 72.06 302 ILE A N 1
ATOM 2307 C CA . ILE A 1 302 ? -77.851 4.908 68.391 1.00 72.06 302 ILE A CA 1
ATOM 2308 C C . ILE A 1 302 ? -79.125 4.268 67.816 1.00 72.06 302 ILE A C 1
ATOM 2310 O O . ILE A 1 302 ? -80.185 4.878 67.890 1.00 72.06 302 ILE A O 1
ATOM 2314 N N . ILE A 1 303 ? -79.041 3.065 67.241 1.00 70.88 303 ILE A N 1
ATOM 2315 C CA . ILE A 1 303 ? -80.191 2.357 66.651 1.00 70.88 303 ILE A CA 1
ATOM 2316 C C . ILE A 1 303 ? -81.102 1.740 67.726 1.00 70.88 303 ILE A C 1
ATOM 2318 O O . ILE A 1 303 ? -82.299 1.590 67.490 1.00 70.88 303 ILE A O 1
ATOM 2322 N N . ASN A 1 304 ? -80.559 1.398 68.898 1.00 63.66 304 ASN A N 1
ATOM 2323 C CA . ASN A 1 304 ? -81.312 0.841 70.028 1.00 63.66 304 ASN A CA 1
ATOM 2324 C C . ASN A 1 304 ? -81.762 1.895 71.066 1.00 63.66 304 ASN A C 1
ATOM 2326 O O . ASN A 1 304 ? -82.223 1.521 72.149 1.00 63.66 304 ASN A O 1
ATOM 2330 N N . LEU A 1 305 ? -81.626 3.186 70.743 1.00 51.41 305 LEU A N 1
ATOM 2331 C CA . LEU A 1 305 ? -82.150 4.338 71.492 1.00 51.41 305 LEU A CA 1
ATOM 2332 C C . LEU A 1 305 ? -83.491 4.796 70.905 1.00 51.41 305 LEU A C 1
ATOM 2334 O O . LEU A 1 305 ? -84.394 5.108 71.715 1.00 51.41 305 LEU A O 1
#